Protein AF-A0A956EGK0-F1 (afdb_monomer)

Foldseek 3Di:
DDDDDDDDDDDDDDDDDDDDDDDDDDDDDDDDDDDDFDQDPVRATDDPQWDQDPQRWTAHNVGATQRQPPVRWGAHPQRWTWRPDQFIKTQHPQRWIWTQHNLRKIWTAHPQGKIWIQDNQRWIWTAHNLGWIWIAGPLGWIWTADSQRWIWIADSLRKIWIDRPPWIWIAGSQRWIDTPNWIDDPQWTQDPPPGIDHNPDPPPPDDDQQPPDDDEDEDEDEAQQASHEAEYAEEEYEYEHNNEQYEHEYHQYAYEHEHANELYEAAYQYQHYEAEYANENYEHHYDHHHYHYYYNHYNYHD

Sequence (302 aa):
MKLWITQIVGVALALGLIACDSGNEAAQGQPAANGNVAVNADGTVQAPGVQVGPDGVAVDANGNKINVGADGVAVDANGNKVNVGAGGVVAQADGNAAQVGADGSVTARSADGNAAHVGADGTVTARTADGETAKVEHHGGSVKVGSGGSKVETHADGSTSVKNGDDAVEVGGDGSVKVGGITVDGGNVNIPGMGSVTGGGSASGGGSAKTGGGSAGGTSKKCPTGNCNQVCTSGKCEFTCAGGSCNQTCTNAECDISCSGGGCQQASTASTATLTCSGGGCRQACTGGSCKKTCSGGGCTG

Secondary structure (DSSP, 8-state):
-----------------------------PPPSSS--EEPTTS-EE-TT-EEPTTSEEE-TT--EEEE-TTS-EE-TTS-EE--STT-EEE-TTS-EEEE-TTS-EEEE-TTS-EEEE-TTS-EEEE-TTS-EEEE-TTS-EEEE-TTS-EEEE-TTS-EEEEETTEEEEE-TTS-EEETTEEEETTEEEETTTEEEES-S----S----------S---EEETTS--EEEE-SSEEEEEESSS--EEEE-SSEEEEEESSS--EEEE-SSEEEEEESSS--EEEE-SSEEEEEE-STT-B-

Radius of gyration: 49.64 Å; Cα contacts (8 Å, |Δi|>4): 644; chains: 1; bounding box: 116×51×140 Å

Solvent-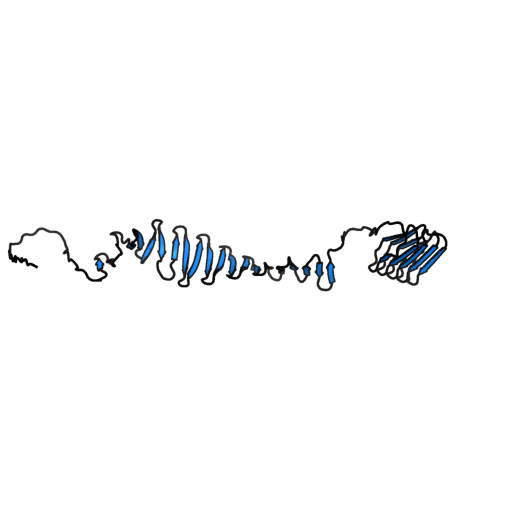accessible surface area (backbone atoms only — not comparable to full-atom values): 16829 Å² total; per-residue (Å²): 132,81,90,84,92,84,88,86,88,81,91,79,91,79,91,79,83,91,80,92,82,90,82,89,82,82,83,90,78,82,82,76,96,70,99,63,72,43,68,45,100,87,68,49,75,41,45,98,73,42,56,62,46,103,83,53,33,31,29,49,90,87,69,49,72,38,31,43,42,102,86,72,38,26,31,48,98,82,62,25,38,37,37,92,52,91,44,27,37,41,38,41,77,81,52,31,33,38,31,36,41,78,76,66,20,38,38,40,36,43,61,80,53,30,34,38,35,36,43,67,79,54,32,36,39,37,33,44,59,80,57,30,35,39,37,37,44,66,77,58,30,34,41,35,35,41,66,87,64,31,34,41,38,36,41,66,74,61,24,36,36,41,35,50,86,94,48,50,41,38,34,43,56,87,70,30,39,34,46,90,76,30,36,37,47,98,61,25,41,32,37,80,98,75,48,72,49,64,74,82,65,92,76,72,84,65,96,64,82,48,78,54,61,94,57,80,58,45,56,74,47,82,30,69,78,26,57,40,38,44,60,38,59,28,51,55,32,37,39,40,24,50,44,10,50,25,40,38,39,35,33,68,22,39,36,44,38,40,27,54,42,12,49,24,40,36,38,33,53,12,58,34,35,39,42,39,27,54,41,11,44,24,38,47,45,74,76,36,63,55,68,48,80,45,72,77,24,66,73,56,45,110

Structure (mmCIF, N/CA/C/O backbone):
data_AF-A0A956EGK0-F1
#
_entry.id   AF-A0A956EGK0-F1
#
loop_
_atom_site.group_PDB
_atom_site.id
_atom_site.type_symbol
_atom_site.label_atom_id
_atom_site.label_alt_id
_atom_site.label_comp_id
_atom_site.label_asym_id
_atom_site.label_entity_id
_atom_site.label_seq_id
_atom_site.pdbx_PDB_ins_code
_atom_site.Cartn_x
_atom_site.Cartn_y
_atom_site.Cartn_z
_atom_site.occupancy
_atom_site.B_iso_or_equiv
_atom_site.auth_seq_id
_atom_site.auth_comp_id
_atom_site.auth_asym_id
_atom_site.auth_atom_id
_atom_site.pdbx_PDB_model_num
ATOM 1 N N . MET A 1 1 ? -71.196 -33.420 47.053 1.00 35.38 1 MET A N 1
ATOM 2 C CA . MET A 1 1 ? -71.188 -34.371 48.186 1.00 35.38 1 MET A CA 1
ATOM 3 C C . MET A 1 1 ? -70.491 -33.701 49.364 1.00 35.38 1 MET A C 1
ATOM 5 O O . MET A 1 1 ? -69.367 -33.285 49.159 1.00 35.38 1 MET A O 1
ATOM 9 N N . LYS A 1 2 ? -71.196 -33.597 50.510 1.00 34.22 2 LYS A N 1
ATOM 10 C CA . LYS A 1 2 ? -70.738 -33.435 51.921 1.00 34.22 2 LYS A CA 1
ATOM 11 C C . LYS A 1 2 ? -69.709 -32.313 52.224 1.00 34.22 2 LYS A C 1
ATOM 13 O O . LYS A 1 2 ? -68.601 -32.362 51.720 1.00 34.22 2 LYS A O 1
ATOM 18 N N . LEU A 1 3 ? -70.074 -31.221 52.927 1.00 29.62 3 LEU A N 1
ATOM 19 C CA . LEU A 1 3 ? -70.078 -31.035 54.412 1.00 29.62 3 LEU A CA 1
ATOM 20 C C . LEU A 1 3 ? -68.750 -31.515 55.060 1.00 29.62 3 LEU A C 1
ATOM 22 O O . LEU A 1 3 ? -68.329 -32.622 54.748 1.00 29.62 3 LEU A O 1
ATOM 26 N N . TRP A 1 4 ? -68.006 -30.738 55.867 1.00 29.56 4 TRP A N 1
ATOM 27 C CA . TRP A 1 4 ? -68.162 -30.414 57.313 1.00 29.56 4 TRP A CA 1
ATOM 28 C C . TRP A 1 4 ? -67.165 -29.259 57.676 1.00 29.56 4 TRP A C 1
ATOM 30 O O . TRP A 1 4 ? -66.056 -29.272 57.154 1.00 29.56 4 TRP A O 1
ATOM 40 N N . ILE A 1 5 ? -67.539 -28.143 58.338 1.00 35.62 5 ILE A N 1
ATOM 41 C CA . ILE A 1 5 ? -67.597 -27.868 59.811 1.00 35.62 5 ILE A CA 1
ATOM 42 C C . ILE A 1 5 ? -66.188 -27.960 60.464 1.00 35.62 5 ILE A C 1
ATOM 44 O O . ILE A 1 5 ? -65.558 -29.003 60.385 1.00 35.62 5 ILE A O 1
ATOM 48 N N . THR A 1 6 ? -65.585 -26.922 61.077 1.00 37.38 6 THR A N 1
ATOM 49 C CA . THR A 1 6 ? -65.925 -26.357 62.408 1.00 37.38 6 THR A CA 1
ATOM 50 C C . THR A 1 6 ? -65.152 -25.044 62.677 1.00 37.38 6 THR A C 1
ATOM 52 O O . THR A 1 6 ? -63.954 -24.970 62.417 1.00 37.38 6 THR A O 1
ATOM 55 N N . GLN A 1 7 ? -65.826 -24.036 63.242 1.00 36.19 7 GLN A N 1
ATOM 56 C CA . GLN A 1 7 ? -65.223 -22.897 63.958 1.00 36.19 7 GLN A CA 1
ATOM 57 C C . GLN A 1 7 ? -64.757 -23.305 65.367 1.00 36.19 7 GLN A C 1
ATOM 59 O O . GLN A 1 7 ? -65.266 -24.292 65.874 1.00 36.19 7 GLN A O 1
ATOM 64 N N . ILE A 1 8 ? -63.923 -22.504 66.049 1.00 31.52 8 ILE A N 1
ATOM 65 C CA . ILE A 1 8 ? -64.107 -22.188 67.481 1.00 31.52 8 ILE A CA 1
ATOM 66 C C . ILE A 1 8 ? -63.362 -20.894 67.851 1.00 31.52 8 ILE A C 1
ATOM 68 O O . ILE A 1 8 ? -62.205 -20.670 67.509 1.00 31.52 8 ILE A O 1
ATOM 72 N N . VAL A 1 9 ? -64.126 -20.059 68.548 1.00 28.28 9 VAL A N 1
ATOM 73 C CA . VAL A 1 9 ? -63.833 -18.786 69.203 1.00 28.28 9 VAL A CA 1
ATOM 74 C C . VAL A 1 9 ? -62.976 -19.009 70.453 1.00 28.28 9 VAL A C 1
ATOM 76 O O . VAL A 1 9 ? -63.215 -19.953 71.198 1.00 28.28 9 VAL A O 1
ATOM 79 N N . GLY A 1 10 ? -62.042 -18.099 70.735 1.00 28.48 10 GLY A N 1
ATOM 80 C CA . GLY A 1 10 ? -61.270 -18.088 71.979 1.00 28.48 10 GLY A CA 1
ATOM 81 C C . GLY A 1 10 ? -60.853 -16.676 72.377 1.00 28.48 10 GLY A C 1
ATOM 82 O O . GLY A 1 10 ? -59.704 -16.293 72.199 1.00 28.48 10 GLY A O 1
ATOM 83 N N . VAL A 1 11 ? -61.806 -15.902 72.900 1.00 28.27 11 VAL A N 1
ATOM 84 C CA . VAL A 1 11 ? -61.549 -14.676 73.667 1.00 28.27 11 VAL A CA 1
ATOM 85 C C . VAL A 1 11 ? -61.028 -15.087 75.044 1.00 28.27 11 VAL A C 1
ATOM 87 O O . VAL A 1 11 ? -61.731 -15.780 75.774 1.00 28.27 11 VAL A O 1
ATOM 90 N N . ALA A 1 12 ? -59.832 -14.636 75.420 1.00 28.50 12 ALA A N 1
ATOM 91 C CA . ALA A 1 12 ? -59.370 -14.648 76.804 1.00 28.50 12 ALA A CA 1
ATOM 92 C C . ALA A 1 12 ? -58.661 -13.324 77.111 1.00 28.50 12 ALA A C 1
ATOM 94 O O . ALA A 1 12 ? -57.522 -13.078 76.722 1.00 28.50 12 ALA A O 1
ATOM 95 N N . LEU A 1 13 ? -59.415 -12.465 77.791 1.00 27.00 13 LEU A N 1
ATOM 96 C CA . LEU A 1 13 ? -58.979 -11.254 78.464 1.00 27.00 13 LEU A CA 1
ATOM 97 C C . LEU A 1 13 ? -58.307 -11.678 79.783 1.00 27.00 13 LEU A C 1
ATOM 99 O O . LEU A 1 13 ? -58.957 -12.320 80.606 1.00 27.00 13 LEU A O 1
ATOM 103 N N . ALA A 1 14 ? -57.045 -11.318 80.007 1.00 30.06 14 ALA A N 1
ATOM 104 C CA . ALA A 1 14 ? -56.419 -11.405 81.325 1.00 30.06 14 ALA A CA 1
ATOM 105 C C . ALA A 1 14 ? -55.475 -10.213 81.538 1.00 30.06 14 ALA A C 1
ATOM 107 O O . ALA A 1 14 ? -54.410 -10.116 80.937 1.00 30.06 14 ALA A O 1
ATOM 108 N N . LEU A 1 15 ? -55.921 -9.293 82.395 1.00 29.59 15 LEU A N 1
ATOM 109 C CA . LEU A 1 15 ? -55.125 -8.246 83.031 1.00 29.59 15 LEU A CA 1
ATOM 110 C C . LEU A 1 15 ? -54.320 -8.865 84.184 1.00 29.59 15 LEU A C 1
ATOM 112 O O . LEU A 1 15 ? -54.896 -9.557 85.022 1.00 29.59 15 LEU A O 1
ATOM 116 N N . GLY A 1 16 ? -53.019 -8.574 84.254 1.00 30.70 16 GLY A N 1
ATOM 117 C CA . GLY A 1 16 ? -52.130 -9.030 85.326 1.00 30.70 16 GLY A CA 1
ATOM 118 C C . GLY A 1 16 ? -50.806 -8.258 85.379 1.00 30.70 16 GLY A C 1
ATOM 119 O O . GLY A 1 16 ? -49.848 -8.640 84.728 1.00 30.70 16 GLY A O 1
ATOM 120 N N . LEU A 1 17 ? -50.833 -7.158 86.138 1.00 29.03 17 LEU A N 1
ATOM 121 C CA . LEU A 1 17 ? -49.793 -6.476 86.934 1.00 29.03 17 LEU A CA 1
ATOM 122 C C . LEU A 1 17 ? -48.282 -6.517 86.571 1.00 29.03 17 LEU A C 1
ATOM 124 O O . LEU A 1 17 ? -47.618 -7.543 86.535 1.00 29.03 17 LEU A O 1
ATOM 128 N N . ILE A 1 18 ? -47.781 -5.279 86.499 1.00 32.34 18 ILE A N 1
ATOM 129 C CA . ILE A 1 18 ? -46.437 -4.682 86.611 1.00 32.34 18 ILE A CA 1
ATOM 130 C C . ILE A 1 18 ? -45.427 -5.397 87.537 1.00 32.34 18 ILE A C 1
ATOM 132 O O . ILE A 1 18 ? -45.684 -5.536 88.732 1.00 32.34 18 ILE A O 1
ATOM 136 N N . ALA A 1 19 ? -44.215 -5.640 87.013 1.00 26.66 19 ALA A N 1
ATOM 137 C CA . ALA A 1 19 ? -42.930 -5.273 87.636 1.00 26.66 19 ALA A CA 1
ATOM 138 C C . ALA A 1 19 ? -41.792 -5.238 86.585 1.00 26.66 19 ALA A C 1
ATOM 140 O O . ALA A 1 19 ? -41.661 -6.155 85.779 1.00 26.66 19 ALA A O 1
ATOM 141 N N . CYS A 1 20 ? -41.002 -4.157 86.606 1.00 26.39 20 CYS A N 1
ATOM 142 C CA . CYS A 1 20 ? -39.771 -3.920 85.838 1.00 26.39 20 CYS A CA 1
ATOM 143 C C . CYS A 1 20 ? -38.740 -5.055 85.957 1.00 26.39 20 CYS A C 1
ATOM 145 O O . CYS A 1 20 ? -38.408 -5.428 87.076 1.00 26.39 20 CYS A O 1
ATOM 147 N N . ASP A 1 21 ? -38.105 -5.450 84.848 1.00 26.77 21 ASP A N 1
ATOM 148 C CA . ASP A 1 21 ? -36.701 -5.084 84.608 1.00 26.77 21 ASP A CA 1
ATOM 149 C C . ASP A 1 21 ? -36.371 -5.111 83.098 1.00 26.77 21 ASP A C 1
ATOM 151 O O . ASP A 1 21 ? -37.045 -5.731 82.282 1.00 26.77 21 ASP A O 1
ATOM 155 N N . SER A 1 22 ? -35.379 -4.308 82.772 1.00 35.56 22 SER A N 1
ATOM 156 C CA . SER A 1 22 ? -34.964 -3.634 81.546 1.00 35.56 22 SER A CA 1
ATOM 157 C C . SER A 1 22 ? -34.498 -4.472 80.335 1.00 35.56 22 SER A C 1
ATOM 159 O O . SER A 1 22 ? -33.745 -5.430 80.471 1.00 35.56 22 SER A O 1
ATOM 161 N N . GLY A 1 23 ? -34.839 -3.993 79.122 1.00 30.70 23 GLY A N 1
ATOM 162 C CA . GLY A 1 23 ? -34.035 -4.206 77.902 1.00 30.70 23 GLY A CA 1
ATOM 163 C C . GLY A 1 23 ? -34.791 -4.465 76.585 1.00 30.70 23 GLY A C 1
ATOM 164 O O . GLY A 1 23 ? -35.037 -5.618 76.268 1.00 30.70 23 GLY A O 1
ATOM 165 N N . ASN A 1 24 ? -35.106 -3.387 75.839 1.00 33.88 24 ASN A N 1
ATOM 166 C CA . ASN A 1 24 ? -34.992 -3.196 74.368 1.00 33.88 24 ASN A CA 1
ATOM 167 C C . ASN A 1 24 ? -35.293 -4.382 73.406 1.00 33.88 24 ASN A C 1
ATOM 169 O O . ASN A 1 24 ? -34.670 -5.425 73.509 1.00 33.88 24 ASN A O 1
ATOM 173 N N . GLU A 1 25 ? -36.055 -4.319 72.311 1.00 34.78 25 GLU A N 1
ATOM 174 C CA . GLU A 1 25 ? -36.895 -3.339 71.617 1.00 34.78 25 GLU A CA 1
ATOM 175 C C . GLU A 1 25 ? -37.558 -4.087 70.426 1.00 34.78 25 GLU A C 1
ATOM 177 O O . GLU A 1 25 ? -37.034 -5.092 69.951 1.00 34.78 25 GLU A O 1
ATOM 182 N N . ALA A 1 26 ? -38.667 -3.541 69.917 1.00 31.19 26 ALA A N 1
ATOM 183 C CA . ALA A 1 26 ? -39.186 -3.679 68.544 1.00 31.19 26 ALA A CA 1
ATOM 184 C C . ALA A 1 26 ? -39.726 -5.043 68.028 1.00 31.19 26 ALA A C 1
ATOM 186 O O . ALA A 1 26 ? -39.079 -5.810 67.323 1.00 31.19 26 ALA A O 1
ATOM 187 N N . ALA A 1 27 ? -41.019 -5.244 68.301 1.00 32.38 27 ALA A N 1
ATOM 188 C CA . ALA A 1 27 ? -42.094 -5.566 67.349 1.00 32.38 27 ALA A CA 1
ATOM 189 C C . ALA A 1 27 ? -41.759 -6.333 66.045 1.00 32.38 27 ALA A C 1
ATOM 191 O O . ALA A 1 27 ? -41.325 -5.758 65.048 1.00 32.38 27 ALA A O 1
ATOM 192 N N . GLN A 1 28 ? -42.172 -7.603 65.988 1.00 32.34 28 GLN A N 1
ATOM 193 C CA . GLN A 1 28 ? -42.375 -8.328 64.732 1.00 32.34 28 GLN A CA 1
ATOM 194 C C . GLN A 1 28 ? -43.710 -7.907 64.098 1.00 32.34 28 GLN A C 1
ATOM 196 O O . GLN A 1 28 ? -44.770 -8.455 64.397 1.00 32.34 28 GLN A O 1
ATOM 201 N N . GLY A 1 29 ? -43.655 -6.896 63.230 1.00 31.78 29 GLY A N 1
ATOM 202 C CA . GLY A 1 29 ? -44.700 -6.617 62.252 1.00 31.78 29 GLY A CA 1
ATOM 203 C C . GLY A 1 29 ? -44.572 -7.591 61.084 1.00 31.78 29 GLY A C 1
ATOM 204 O O . GLY A 1 29 ? -43.604 -7.545 60.335 1.00 31.78 29 GLY A O 1
ATOM 205 N N . GLN A 1 30 ? -45.543 -8.482 60.938 1.00 44.56 30 GLN A N 1
ATOM 206 C CA . GLN A 1 30 ? -45.664 -9.393 59.804 1.00 44.56 30 GLN A CA 1
ATOM 207 C C . GLN A 1 30 ? -46.277 -8.641 58.606 1.00 44.56 30 GLN A C 1
ATOM 209 O O . GLN A 1 30 ? -47.418 -8.189 58.737 1.00 44.56 30 GLN A O 1
ATOM 214 N N . PRO A 1 31 ? -45.619 -8.509 57.434 1.00 37.28 31 PRO A N 1
ATOM 215 C CA . PRO A 1 31 ? -46.289 -8.013 56.241 1.00 37.28 31 PRO A CA 1
ATOM 216 C C . PRO A 1 31 ? -46.855 -9.179 55.428 1.00 37.28 31 PRO A C 1
ATOM 218 O O . PRO A 1 31 ? -46.167 -10.139 55.080 1.00 37.28 31 PRO A O 1
ATOM 221 N N . ALA A 1 32 ? -48.145 -9.065 55.134 1.00 32.31 32 ALA A N 1
ATOM 222 C CA . ALA A 1 32 ? -48.879 -9.909 54.210 1.00 32.31 32 ALA A CA 1
ATOM 223 C C . ALA A 1 32 ? -48.428 -9.698 52.751 1.00 32.31 32 ALA A C 1
ATOM 225 O O . ALA A 1 32 ? -47.915 -8.645 52.376 1.00 32.31 32 ALA A O 1
ATOM 226 N N . ALA A 1 33 ? -48.681 -10.716 51.928 1.00 41.00 33 ALA A N 1
ATOM 227 C CA . ALA A 1 33 ? -48.461 -10.729 50.489 1.00 41.00 33 ALA A CA 1
ATOM 228 C C . ALA A 1 33 ? -49.154 -9.556 49.771 1.00 41.00 33 ALA A C 1
ATOM 230 O O . ALA A 1 33 ? -50.377 -9.455 49.813 1.00 41.00 33 ALA A O 1
ATOM 231 N N . ASN A 1 34 ? -48.364 -8.700 49.109 1.00 32.53 34 ASN A N 1
ATOM 232 C CA . ASN A 1 34 ? -48.679 -7.978 47.867 1.00 32.53 34 ASN A CA 1
ATOM 233 C C . ASN A 1 34 ? -47.510 -7.045 47.503 1.00 32.53 34 ASN A C 1
ATOM 235 O O . ASN A 1 34 ? -47.315 -6.036 48.168 1.00 32.53 34 ASN A O 1
ATOM 239 N N . GLY A 1 35 ? -46.755 -7.388 46.452 1.00 42.56 35 GLY A N 1
ATOM 240 C CA . GLY A 1 35 ? -46.105 -6.467 45.497 1.00 42.56 35 GLY A CA 1
ATOM 241 C C . GLY A 1 35 ? -45.226 -5.292 45.957 1.00 42.56 35 GLY A C 1
ATOM 242 O O . GLY A 1 35 ? -44.790 -4.540 45.091 1.00 42.56 35 GLY A O 1
ATOM 243 N N . ASN A 1 36 ? -44.943 -5.103 47.243 1.00 36.47 36 ASN A N 1
ATOM 244 C CA . ASN A 1 36 ? -44.219 -3.932 47.723 1.00 36.47 36 ASN A CA 1
ATOM 245 C C . ASN A 1 36 ? -42.745 -4.254 47.950 1.00 36.47 36 ASN A C 1
ATOM 247 O O . ASN A 1 36 ? -42.397 -5.136 48.732 1.00 36.47 36 ASN A O 1
ATOM 251 N N . VAL A 1 37 ? -41.893 -3.492 47.269 1.00 45.88 37 VAL A N 1
ATOM 252 C CA . VAL A 1 37 ? -40.472 -3.369 47.580 1.00 45.88 37 VAL A CA 1
ATOM 253 C C . VAL A 1 37 ? -40.351 -2.938 49.045 1.00 45.88 37 VAL A C 1
ATOM 255 O O . VAL A 1 37 ? -40.772 -1.836 49.400 1.00 45.88 37 VAL A O 1
ATOM 258 N N . ALA A 1 38 ? -39.847 -3.821 49.906 1.00 45.19 38 ALA A N 1
ATOM 259 C CA . ALA A 1 38 ? -39.674 -3.527 51.324 1.00 45.19 38 ALA A CA 1
ATOM 260 C C . ALA A 1 38 ? -38.300 -2.890 51.535 1.00 45.19 38 ALA A C 1
ATOM 262 O O . ALA A 1 38 ? -37.294 -3.452 51.110 1.00 45.19 38 ALA A O 1
ATOM 263 N N . VAL A 1 39 ? -38.257 -1.718 52.168 1.00 44.94 39 VAL A N 1
ATOM 264 C CA . VAL A 1 39 ? -37.001 -1.126 52.640 1.00 44.94 39 VAL A CA 1
ATOM 265 C C . VAL A 1 39 ? -36.845 -1.515 54.104 1.00 44.94 39 VAL A C 1
ATOM 267 O O . VAL A 1 39 ? -37.694 -1.178 54.930 1.00 44.94 39 VAL A O 1
ATOM 270 N N . ASN A 1 40 ? -35.800 -2.273 54.407 1.00 52.44 40 ASN A N 1
ATOM 271 C CA . ASN A 1 40 ? -35.481 -2.722 55.752 1.00 52.44 40 ASN A CA 1
ATOM 272 C C . ASN A 1 40 ? -34.982 -1.549 56.608 1.00 52.44 40 ASN A C 1
ATOM 274 O O . ASN A 1 40 ? -34.582 -0.501 56.101 1.00 52.44 40 ASN A O 1
ATOM 278 N N . ALA A 1 41 ? -34.989 -1.727 57.930 1.00 37.88 41 ALA A N 1
ATOM 279 C CA . ALA 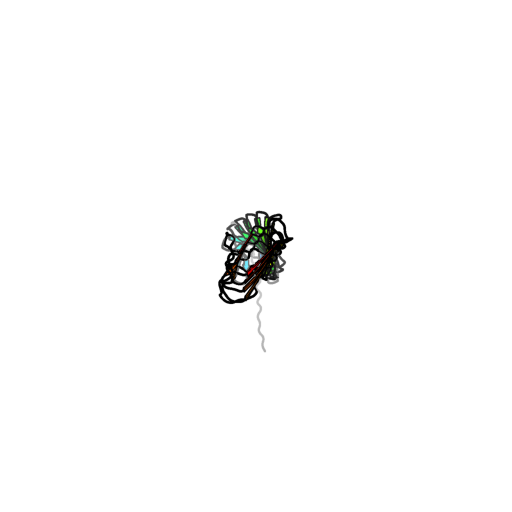A 1 41 ? -34.556 -0.701 58.884 1.00 37.88 41 ALA A CA 1
ATOM 280 C C . ALA A 1 41 ? -33.065 -0.316 58.750 1.00 37.88 41 ALA A C 1
ATOM 282 O O . ALA A 1 41 ? -32.658 0.734 59.240 1.00 37.88 41 ALA A O 1
ATOM 283 N N . ASP A 1 42 ? -32.271 -1.140 58.065 1.00 41.88 42 ASP A N 1
ATOM 284 C CA . ASP A 1 42 ? -30.873 -0.884 57.699 1.00 41.88 42 ASP A CA 1
ATOM 285 C C . ASP A 1 42 ? -30.712 -0.173 56.337 1.00 41.88 42 ASP A C 1
ATOM 287 O O . ASP A 1 42 ? -29.593 0.087 55.901 1.00 41.88 42 ASP A O 1
ATOM 291 N N . GLY A 1 43 ? -31.821 0.155 55.663 1.00 37.84 43 GLY A N 1
ATOM 292 C CA . GLY A 1 43 ? -31.845 0.809 54.356 1.00 37.84 43 GLY A CA 1
ATOM 293 C C . GLY A 1 43 ? -31.756 -0.137 53.154 1.00 37.84 43 GLY A C 1
ATOM 294 O O . GLY A 1 43 ? -31.790 0.341 52.019 1.00 37.84 43 GLY A O 1
ATOM 295 N N . THR A 1 44 ? -31.670 -1.457 53.352 1.00 42.34 44 THR A N 1
ATOM 296 C CA . THR A 1 44 ? -31.629 -2.425 52.243 1.00 42.34 44 THR A CA 1
ATOM 297 C C . THR A 1 44 ? -32.998 -2.596 51.585 1.00 42.34 44 THR A C 1
ATOM 299 O O . THR A 1 44 ? -34.037 -2.534 52.237 1.00 42.34 44 THR A O 1
ATOM 302 N N . VAL A 1 45 ? -33.009 -2.791 50.265 1.00 47.09 45 VAL A N 1
ATOM 303 C CA . VAL A 1 45 ? -34.227 -2.830 49.445 1.00 47.09 45 VAL A CA 1
ATOM 304 C C . VAL A 1 45 ? -34.493 -4.263 48.986 1.00 47.09 45 VAL A C 1
ATOM 306 O O . VAL A 1 45 ? -33.759 -4.810 48.167 1.00 47.09 45 VAL A O 1
ATOM 309 N N . GLN A 1 46 ? -35.563 -4.876 49.485 1.00 50.62 46 GLN A N 1
ATOM 310 C CA . GLN A 1 46 ? -35.994 -6.217 49.109 1.00 50.62 46 GLN A CA 1
ATOM 311 C C . GLN A 1 46 ? -37.006 -6.138 47.958 1.00 50.62 46 GLN A C 1
ATOM 313 O O . GLN A 1 46 ? -38.198 -5.890 48.156 1.00 50.62 46 GLN A O 1
ATOM 318 N N . ALA A 1 47 ? -36.515 -6.347 46.736 1.00 48.44 47 ALA A N 1
ATOM 319 C CA . ALA A 1 47 ? -37.344 -6.584 45.557 1.00 48.44 47 ALA A CA 1
ATOM 320 C C . ALA A 1 47 ? -37.687 -8.087 45.431 1.00 48.44 47 ALA A C 1
ATOM 322 O O . ALA A 1 47 ? -36.909 -8.935 45.881 1.00 48.44 47 ALA A O 1
ATOM 323 N N . PRO A 1 48 ? -38.819 -8.463 44.804 1.00 43.06 48 PRO A N 1
ATOM 324 C CA . PRO A 1 48 ? -39.135 -9.869 44.574 1.00 43.06 48 PRO A CA 1
ATOM 325 C C . PRO A 1 48 ? -38.056 -10.519 43.691 1.00 43.06 48 PRO A C 1
ATOM 327 O O . PRO A 1 48 ? -37.890 -10.135 42.536 1.00 43.06 48 PRO A O 1
ATOM 330 N N . GLY A 1 49 ? -37.326 -11.498 44.237 1.00 50.50 49 GLY A N 1
ATOM 331 C CA . GLY A 1 49 ? -36.298 -12.267 43.520 1.00 50.50 49 GLY A CA 1
ATOM 332 C C . GLY A 1 49 ? -34.840 -11.870 43.788 1.00 50.50 49 GLY A C 1
ATOM 333 O O . GLY A 1 49 ? -33.954 -12.550 43.283 1.00 50.50 49 GLY A O 1
ATOM 334 N N . VAL A 1 50 ? -34.575 -10.837 44.597 1.00 47.03 50 VAL A N 1
ATOM 335 C CA . VAL A 1 50 ? -33.214 -10.454 45.014 1.00 47.03 50 VAL A CA 1
ATOM 336 C C . VAL A 1 50 ? -33.092 -10.637 46.526 1.00 47.03 50 VAL A C 1
ATOM 338 O O . VAL A 1 50 ? -33.807 -10.000 47.299 1.00 47.03 50 VAL A O 1
ATOM 341 N N . GLN A 1 51 ? -32.218 -11.544 46.961 1.00 44.59 51 GLN A N 1
ATOM 342 C CA . GLN A 1 51 ? -31.840 -11.678 48.370 1.00 44.59 51 GLN A CA 1
ATOM 343 C C . GLN A 1 51 ? -30.645 -10.753 48.613 1.00 44.59 51 GLN A C 1
ATOM 345 O O . GLN A 1 51 ? -29.632 -10.889 47.932 1.00 44.59 51 GLN A O 1
ATOM 350 N N . VAL A 1 52 ? -30.779 -9.802 49.538 1.00 48.34 52 VAL A N 1
ATOM 351 C CA . VAL A 1 52 ? -29.672 -8.952 49.994 1.00 48.34 52 VAL A CA 1
ATOM 352 C C . VAL A 1 52 ? -29.184 -9.528 51.321 1.00 48.34 52 VAL A C 1
ATOM 354 O O . VAL A 1 52 ? -29.975 -9.673 52.253 1.00 48.34 52 VAL A O 1
ATOM 357 N N . GLY A 1 53 ? -27.919 -9.941 51.380 1.00 46.78 53 GLY A N 1
ATOM 358 C CA . GLY A 1 53 ? -27.307 -10.465 52.600 1.00 46.78 53 GLY A CA 1
ATOM 359 C C . GLY A 1 53 ? -27.121 -9.385 53.681 1.00 46.78 53 GLY A C 1
ATOM 360 O O . GLY A 1 53 ? -27.187 -8.195 53.370 1.00 46.78 53 GLY A O 1
ATOM 361 N N . PRO A 1 54 ? -26.847 -9.767 54.947 1.00 40.09 54 PRO A N 1
ATOM 362 C CA . PRO A 1 54 ? -26.564 -8.837 56.056 1.00 40.09 54 PRO A CA 1
ATOM 363 C C . PRO A 1 54 ? -25.356 -7.907 55.817 1.00 40.09 54 PRO A C 1
ATOM 365 O O . PRO A 1 54 ? -25.127 -6.962 56.563 1.00 40.09 54 PRO A O 1
ATOM 368 N N . ASP A 1 55 ? -24.565 -8.213 54.793 1.00 44.69 55 ASP A N 1
ATOM 369 C CA . ASP A 1 55 ? -23.398 -7.510 54.272 1.00 44.69 55 ASP A CA 1
ATOM 370 C C . ASP A 1 55 ? -23.716 -6.595 53.067 1.00 44.69 55 ASP A C 1
ATOM 372 O O . ASP A 1 55 ? -22.806 -5.997 52.497 1.00 44.69 55 ASP A O 1
ATOM 376 N N . GLY A 1 56 ? -24.989 -6.464 52.670 1.00 49.84 56 GLY A N 1
ATOM 377 C CA . GLY A 1 56 ? -25.424 -5.626 51.543 1.00 49.84 56 GLY A CA 1
ATOM 378 C C . GLY A 1 56 ? -25.231 -6.267 50.163 1.00 49.84 56 GLY A C 1
ATOM 379 O O . GLY A 1 56 ? -25.442 -5.618 49.139 1.00 49.84 56 GLY A O 1
ATOM 380 N N . VAL A 1 57 ? -24.846 -7.544 50.109 1.00 49.44 57 VAL A N 1
ATOM 381 C CA . VAL A 1 57 ? -24.598 -8.268 48.858 1.00 49.44 57 VAL A CA 1
ATOM 382 C C . VAL A 1 57 ? -25.917 -8.762 48.271 1.00 49.44 57 VAL A C 1
ATOM 384 O O . VAL A 1 57 ? -26.557 -9.649 48.834 1.00 49.44 57 VAL A O 1
ATOM 387 N N . ALA A 1 58 ? -26.322 -8.205 47.130 1.00 55.25 58 ALA A N 1
ATOM 388 C CA . ALA A 1 58 ? -27.444 -8.712 46.347 1.00 55.25 58 ALA A CA 1
ATOM 389 C C . ALA A 1 58 ? -27.020 -9.993 45.613 1.00 55.25 58 ALA A C 1
ATOM 391 O O . ALA A 1 58 ? -25.876 -10.116 45.195 1.00 55.25 58 ALA A O 1
ATOM 392 N N . VAL A 1 59 ? -27.915 -10.960 45.436 1.00 52.53 59 VAL A N 1
ATOM 393 C CA . VAL A 1 59 ? -27.634 -12.192 44.675 1.00 52.53 59 VAL A CA 1
ATOM 394 C C . VAL A 1 59 ? -28.674 -12.343 43.565 1.00 52.53 59 VAL A C 1
ATOM 396 O O . VAL A 1 59 ? -29.857 -12.091 43.809 1.00 52.53 59 VAL A O 1
ATOM 399 N N . ASP A 1 60 ? -28.254 -12.715 42.351 1.00 52.34 60 ASP A N 1
ATOM 400 C CA . ASP A 1 60 ? -29.183 -12.981 41.243 1.00 52.34 60 ASP A CA 1
ATOM 401 C C . ASP A 1 60 ? -29.910 -14.336 41.392 1.00 52.34 60 ASP A C 1
ATOM 403 O O . ASP A 1 60 ? -29.594 -15.153 42.260 1.00 52.34 60 ASP A O 1
ATOM 407 N N . ALA A 1 61 ? -30.886 -14.600 40.514 1.00 46.06 61 ALA A N 1
ATOM 408 C CA . ALA A 1 61 ? -31.667 -15.843 40.506 1.00 46.06 61 ALA A CA 1
ATOM 409 C C . ALA A 1 61 ? -30.838 -17.115 40.214 1.00 46.06 61 ALA A C 1
ATOM 411 O O . ALA A 1 61 ? -31.331 -18.224 40.421 1.00 46.06 61 ALA A O 1
ATOM 412 N N . ASN A 1 62 ? -29.593 -16.966 39.750 1.00 49.59 62 ASN A N 1
ATOM 413 C CA . ASN A 1 62 ? -28.652 -18.055 39.494 1.00 49.59 62 ASN A CA 1
ATOM 414 C C . ASN A 1 62 ? -27.657 -18.252 40.653 1.00 49.59 62 ASN A C 1
ATOM 416 O O . ASN A 1 62 ? -26.822 -19.153 40.591 1.00 49.59 62 ASN A O 1
ATOM 420 N N . GLY A 1 63 ? -27.737 -17.435 41.709 1.00 46.94 63 GLY A N 1
ATOM 421 C CA . GLY A 1 63 ? -26.841 -17.494 42.862 1.00 46.94 63 GLY A CA 1
ATOM 422 C C . GLY A 1 63 ? -25.537 -16.704 42.700 1.00 46.94 63 GLY A C 1
ATOM 423 O O . GLY A 1 63 ? -24.630 -16.877 43.517 1.00 46.94 63 GLY A O 1
ATOM 424 N N . ASN A 1 64 ? -25.416 -15.829 41.695 1.00 49.09 64 ASN A N 1
ATOM 425 C CA . ASN A 1 64 ? -24.236 -14.979 41.535 1.00 49.09 64 ASN A CA 1
ATOM 426 C C . ASN A 1 64 ? -24.291 -13.783 42.487 1.00 49.09 64 ASN A C 1
ATOM 428 O O . ASN A 1 64 ? -25.271 -13.036 42.502 1.00 49.09 64 ASN A O 1
ATOM 432 N N . LYS A 1 65 ? -23.212 -13.577 43.248 1.00 52.41 65 LYS A N 1
ATOM 433 C CA . LYS A 1 65 ? -23.054 -12.421 44.136 1.00 52.41 65 LYS A CA 1
ATOM 434 C C . LYS A 1 65 ? -22.875 -11.139 43.320 1.00 52.41 65 LYS A C 1
ATOM 436 O O . LYS A 1 65 ? -21.941 -11.019 42.534 1.00 52.41 65 LYS A O 1
ATOM 441 N N . ILE A 1 66 ? -23.750 -10.178 43.560 1.00 57.47 66 ILE A N 1
ATOM 442 C CA . ILE A 1 66 ? -23.705 -8.790 43.115 1.00 57.47 66 ILE A CA 1
ATOM 443 C C . ILE A 1 66 ? -23.372 -7.961 44.364 1.00 57.47 66 ILE A C 1
ATOM 445 O O . ILE A 1 66 ? -24.264 -7.514 45.087 1.00 57.47 66 ILE A O 1
ATOM 449 N N . ASN A 1 67 ? -22.086 -7.783 44.676 1.00 56.62 67 ASN A N 1
ATOM 450 C CA . ASN A 1 67 ? -21.709 -6.933 45.810 1.00 56.62 67 ASN A CA 1
ATOM 451 C C . ASN A 1 67 ? -21.919 -5.475 45.404 1.00 56.62 67 ASN A C 1
ATOM 453 O O . ASN A 1 67 ? -21.072 -4.920 44.722 1.00 56.62 67 ASN A O 1
ATOM 457 N N . VAL A 1 68 ? -23.020 -4.840 45.782 1.00 55.56 68 VAL A N 1
ATOM 458 C CA . VAL A 1 68 ? -23.221 -3.420 45.487 1.00 55.56 68 VAL A CA 1
ATOM 459 C C . VAL A 1 68 ? -22.479 -2.609 46.554 1.00 55.56 68 VAL A C 1
ATOM 461 O O . VAL A 1 68 ? -22.817 -2.678 47.731 1.00 55.56 68 VAL A O 1
ATOM 464 N N . GLY A 1 69 ? -21.426 -1.886 46.167 1.00 52.59 69 GLY A N 1
ATOM 465 C CA . GLY A 1 69 ? -20.710 -0.961 47.044 1.00 52.59 69 GLY A CA 1
ATOM 466 C C . GLY A 1 69 ? -21.632 0.135 47.591 1.00 52.59 69 GLY A C 1
ATOM 467 O O . GLY A 1 69 ? -22.732 0.347 47.085 1.00 52.59 69 GLY A O 1
ATOM 468 N N . ALA A 1 70 ? -21.183 0.874 48.612 1.00 49.16 70 ALA A N 1
ATOM 469 C CA . ALA A 1 70 ? -21.960 1.969 49.216 1.00 49.16 70 ALA A CA 1
ATOM 470 C C . ALA A 1 70 ? -22.347 3.088 48.217 1.00 49.16 70 ALA A C 1
ATOM 472 O O . ALA A 1 70 ? -23.226 3.900 48.492 1.00 49.16 70 ALA A O 1
ATOM 473 N N . ASP A 1 71 ? -21.685 3.121 47.060 1.00 54.06 71 ASP A N 1
ATOM 474 C CA . ASP A 1 71 ? -21.907 3.998 45.912 1.00 54.06 71 ASP A CA 1
ATOM 475 C C . ASP A 1 71 ? -22.847 3.407 44.839 1.00 54.06 71 ASP A C 1
ATOM 477 O O . ASP A 1 71 ? -23.106 4.065 43.832 1.00 54.06 71 ASP A O 1
ATOM 481 N N . GLY A 1 72 ? -23.378 2.193 45.025 1.00 54.34 72 GLY A N 1
ATOM 482 C CA . GLY A 1 72 ? -24.261 1.538 44.055 1.00 54.34 72 GLY A CA 1
ATOM 483 C C . GLY A 1 72 ? -23.540 0.715 42.978 1.00 54.34 72 GLY A C 1
ATOM 484 O O . GLY A 1 72 ? -24.191 0.229 42.052 1.00 54.34 72 GLY A O 1
ATOM 485 N N . VAL A 1 73 ? -22.216 0.547 43.068 1.00 60.94 73 VAL A N 1
ATOM 486 C CA . VAL A 1 73 ? -21.388 -0.127 42.050 1.00 60.94 73 VAL A CA 1
ATOM 487 C C . VAL A 1 73 ? -21.233 -1.610 42.384 1.00 60.94 73 VAL A C 1
ATOM 489 O O . VAL A 1 73 ? -20.777 -1.930 43.477 1.00 60.94 73 VAL A O 1
ATOM 492 N N . ALA A 1 74 ? -21.564 -2.529 41.469 1.00 64.12 74 ALA A N 1
ATOM 493 C CA . ALA A 1 74 ? -21.340 -3.953 41.721 1.00 64.12 74 ALA A CA 1
ATOM 494 C C . ALA A 1 74 ? -19.830 -4.258 41.771 1.00 64.12 74 ALA A C 1
ATOM 496 O O . ALA A 1 74 ? -19.057 -3.686 41.012 1.00 64.12 74 ALA A O 1
ATOM 497 N N . VAL A 1 75 ? -19.382 -5.147 42.650 1.00 65.62 75 VAL A N 1
ATOM 498 C CA . VAL A 1 75 ? -17.981 -5.547 42.811 1.00 65.62 75 VAL A CA 1
ATOM 499 C C . VAL A 1 75 ? -17.907 -7.069 42.758 1.00 65.62 75 VAL A C 1
ATOM 501 O O . VAL A 1 75 ? -18.682 -7.754 43.427 1.00 65.62 75 VAL A O 1
ATOM 504 N N . ASP A 1 76 ? -17.006 -7.618 41.948 1.00 64.75 76 ASP A N 1
ATOM 505 C CA . ASP A 1 76 ? -16.822 -9.067 41.861 1.00 64.75 76 ASP A CA 1
ATOM 506 C C . ASP A 1 76 ? -15.990 -9.629 43.035 1.00 64.75 76 ASP A C 1
ATOM 508 O O . ASP A 1 76 ? -15.501 -8.900 43.901 1.00 64.75 76 ASP A O 1
ATOM 512 N N . ALA A 1 77 ? -15.825 -10.956 43.080 1.00 64.06 77 ALA A N 1
ATOM 513 C CA . ALA A 1 77 ? -15.061 -11.637 44.132 1.00 64.06 77 ALA A CA 1
ATOM 514 C C . ALA A 1 77 ? -13.560 -11.278 44.154 1.00 64.06 77 ALA A C 1
ATOM 516 O O . ALA A 1 77 ? -12.897 -11.513 45.163 1.00 64.06 77 ALA A O 1
ATOM 517 N N . ASN A 1 78 ? -13.035 -10.709 43.066 1.00 66.88 78 ASN A N 1
ATOM 518 C CA . ASN A 1 78 ? -11.644 -10.283 42.933 1.00 66.88 78 ASN A CA 1
ATOM 519 C C . ASN A 1 78 ? -11.461 -8.788 43.255 1.00 66.88 78 ASN A C 1
ATOM 521 O O . ASN A 1 78 ? -10.344 -8.281 43.185 1.00 66.88 78 ASN A O 1
ATOM 525 N N . GLY A 1 79 ? -12.536 -8.076 43.614 1.00 65.94 79 GLY A N 1
ATOM 526 C CA . GLY A 1 79 ? -12.508 -6.642 43.898 1.00 65.94 79 GLY A CA 1
ATOM 527 C C . GLY A 1 79 ? -12.647 -5.752 42.659 1.00 65.94 79 GLY A C 1
ATOM 528 O O . GLY A 1 79 ? -12.479 -4.536 42.775 1.00 65.94 79 GLY A O 1
ATOM 529 N N . ASN A 1 80 ? -12.963 -6.310 41.486 1.00 67.00 80 ASN A N 1
ATOM 530 C CA . ASN A 1 80 ? -13.187 -5.518 40.279 1.00 67.00 80 ASN A CA 1
ATOM 531 C C . ASN A 1 80 ? -14.545 -4.826 40.354 1.00 67.00 80 ASN A C 1
ATOM 533 O O . ASN A 1 80 ? -15.555 -5.455 40.669 1.00 67.00 80 ASN A O 1
ATOM 537 N N . LYS A 1 81 ? -14.581 -3.537 40.019 1.00 68.56 81 LYS A N 1
ATOM 538 C CA . LYS A 1 81 ? -15.805 -2.736 39.998 1.00 68.56 81 LYS A CA 1
ATOM 539 C C . LYS A 1 81 ? -16.509 -2.899 38.653 1.00 68.56 81 LYS A C 1
ATOM 541 O O . LYS A 1 81 ? -15.944 -2.582 37.612 1.00 68.56 81 LYS A O 1
ATOM 546 N N . VAL A 1 82 ? -17.753 -3.351 38.685 1.00 65.00 82 VAL A N 1
ATOM 547 C CA . VAL A 1 82 ? -18.660 -3.538 37.554 1.00 65.00 82 VAL A CA 1
ATOM 548 C C . VAL A 1 82 ? -19.838 -2.581 37.714 1.00 65.00 82 VAL A C 1
ATOM 550 O O . VAL A 1 82 ? -20.740 -2.783 38.524 1.00 65.00 82 VAL A O 1
ATOM 553 N N . ASN A 1 83 ? -19.867 -1.525 36.912 1.00 63.72 83 ASN A N 1
ATOM 554 C CA . ASN A 1 83 ? -21.039 -0.668 36.813 1.00 63.72 83 ASN A CA 1
ATOM 555 C C . ASN A 1 83 ? -22.062 -1.309 35.868 1.00 63.72 83 ASN A C 1
ATOM 557 O O . ASN A 1 83 ? -21.812 -1.406 34.669 1.00 63.72 83 ASN A O 1
ATOM 561 N N . VAL A 1 84 ? -23.226 -1.707 36.390 1.00 55.56 84 VAL A N 1
ATOM 562 C CA . VAL A 1 84 ? -24.299 -2.396 35.638 1.00 55.56 84 VAL A CA 1
ATOM 563 C C . VAL A 1 84 ? -25.341 -1.414 35.061 1.00 55.56 84 VAL A C 1
ATOM 565 O O . VAL A 1 84 ? -26.528 -1.717 34.980 1.00 55.56 84 VAL A O 1
ATOM 568 N N . GLY A 1 85 ? -24.914 -0.199 34.704 1.00 53.03 85 GLY A N 1
ATOM 569 C CA . GLY A 1 85 ? -25.762 0.841 34.102 1.00 53.03 85 GLY A CA 1
ATOM 570 C C . GLY A 1 85 ? -25.624 0.933 32.577 1.00 53.03 85 GLY A C 1
ATOM 571 O O . GLY A 1 85 ? -24.745 0.310 31.981 1.00 53.03 85 GLY A O 1
ATOM 572 N N . ALA A 1 86 ? -26.461 1.755 31.931 1.00 47.97 86 ALA A N 1
ATOM 573 C CA . ALA A 1 86 ? -26.278 2.113 30.522 1.00 47.97 86 ALA A CA 1
ATOM 574 C C . ALA A 1 86 ? -24.942 2.865 30.362 1.00 47.97 86 ALA A C 1
ATOM 576 O O . ALA A 1 86 ? -24.787 3.962 30.895 1.00 47.97 86 ALA A O 1
ATOM 577 N N . GLY A 1 87 ? -23.965 2.259 29.682 1.00 58.16 87 GLY A N 1
ATOM 578 C CA . GLY A 1 87 ? -22.578 2.747 29.659 1.00 58.16 87 GLY A CA 1
ATOM 579 C C . GLY A 1 87 ? -21.596 1.934 30.514 1.00 58.16 87 GLY A C 1
ATOM 580 O O . GLY A 1 87 ? -20.521 2.451 30.821 1.00 58.16 87 GLY A O 1
ATOM 581 N N . GLY A 1 88 ? -21.987 0.722 30.937 1.00 67.06 88 GLY A N 1
ATOM 582 C CA . GLY A 1 88 ? -21.309 -0.114 31.926 1.00 67.06 88 GLY A CA 1
ATOM 583 C C . GLY A 1 88 ? -19.784 -0.096 31.848 1.00 67.06 88 GLY A C 1
ATOM 584 O O . GLY A 1 88 ? -19.188 -0.331 30.799 1.00 67.06 88 GLY A O 1
ATOM 585 N N . VAL A 1 89 ? -19.158 0.204 32.985 1.00 73.94 89 VAL A N 1
ATOM 586 C CA . VAL A 1 89 ? -17.702 0.274 33.137 1.00 73.94 89 VAL A CA 1
ATOM 587 C C . VAL A 1 89 ? -17.266 -0.886 34.016 1.00 73.94 89 VAL A C 1
ATOM 589 O O . VAL A 1 89 ? -17.734 -1.013 35.144 1.00 73.94 89 VAL A O 1
ATOM 592 N N . VAL A 1 90 ? -16.358 -1.708 33.510 1.00 75.62 90 VAL A N 1
ATOM 593 C CA . VAL A 1 90 ? -15.635 -2.726 34.268 1.00 75.62 90 VAL A CA 1
ATOM 594 C C . VAL A 1 90 ? -14.237 -2.186 34.526 1.00 75.62 90 VAL A C 1
ATOM 596 O O . VAL A 1 90 ? -13.430 -2.109 33.604 1.00 75.62 90 VAL A O 1
ATOM 599 N N . ALA A 1 91 ? -13.952 -1.786 35.759 1.00 76.94 91 ALA A N 1
ATOM 600 C CA . ALA A 1 91 ? -12.614 -1.408 36.196 1.00 76.94 91 ALA A CA 1
ATOM 601 C C . ALA A 1 91 ? -12.023 -2.549 37.028 1.00 76.94 91 ALA A C 1
ATOM 603 O O . ALA A 1 91 ? -12.582 -2.945 38.053 1.00 76.94 91 ALA A O 1
ATOM 604 N N . GLN A 1 92 ? -10.901 -3.081 36.566 1.00 7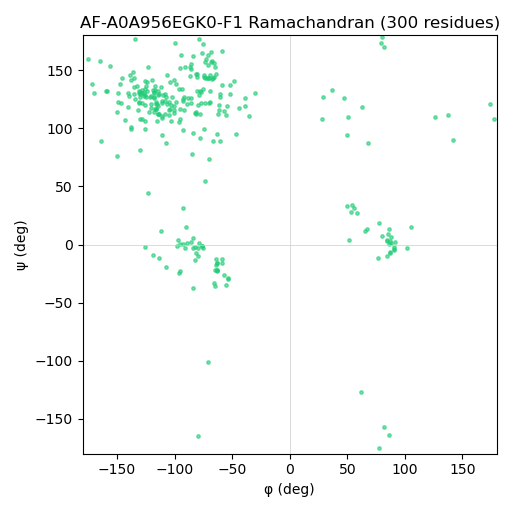7.00 92 GLN A N 1
ATOM 605 C CA . GLN A 1 92 ? -10.157 -4.138 37.226 1.00 77.00 92 GLN A CA 1
ATOM 606 C C . GLN A 1 92 ? -9.194 -3.547 38.262 1.00 77.00 92 GLN A C 1
ATOM 608 O O . GLN A 1 92 ? -8.720 -2.416 38.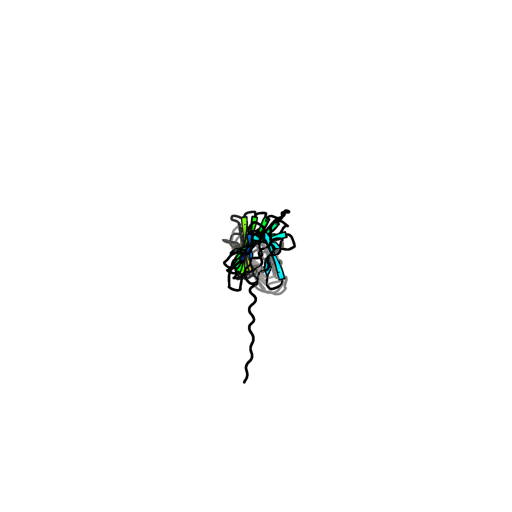124 1.00 77.00 92 GLN A O 1
ATOM 613 N N . ALA A 1 93 ? -8.905 -4.310 39.317 1.00 71.31 93 ALA A N 1
ATOM 614 C CA . ALA A 1 93 ? -8.019 -3.871 40.399 1.00 71.31 93 ALA A CA 1
ATOM 615 C C . ALA A 1 93 ? -6.571 -3.606 39.936 1.00 71.31 93 ALA A C 1
ATOM 617 O O . ALA A 1 93 ? -5.849 -2.843 40.572 1.00 71.31 93 ALA A O 1
ATOM 618 N N . ASP A 1 94 ? -6.164 -4.208 38.817 1.00 78.69 94 ASP A N 1
ATOM 619 C CA . ASP A 1 94 ? -4.863 -4.009 38.170 1.00 78.69 94 ASP A CA 1
ATOM 620 C C . ASP A 1 94 ? -4.750 -2.675 37.400 1.00 78.69 94 ASP A C 1
ATOM 622 O O . ASP A 1 94 ? -3.692 -2.372 36.855 1.00 78.69 94 ASP A O 1
ATOM 626 N N . GLY A 1 95 ? -5.815 -1.864 37.365 1.00 81.44 95 GLY A N 1
ATOM 627 C CA . GLY A 1 95 ? -5.866 -0.585 36.653 1.00 81.44 95 GLY A CA 1
ATOM 628 C C . GLY A 1 95 ? -6.363 -0.686 35.208 1.00 81.44 95 GLY A C 1
ATOM 629 O O . GLY A 1 95 ? -6.552 0.345 34.560 1.00 81.44 95 GLY A O 1
ATOM 630 N N . ASN A 1 96 ? -6.628 -1.891 34.699 1.00 87.12 96 ASN A N 1
ATOM 631 C CA . ASN A 1 96 ? -7.269 -2.073 33.404 1.00 87.12 96 ASN A CA 1
ATOM 632 C C . ASN A 1 96 ? -8.757 -1.712 33.494 1.00 87.12 96 ASN A C 1
ATOM 634 O O . ASN A 1 96 ? -9.432 -2.008 34.476 1.00 87.12 96 ASN A O 1
ATOM 638 N N . ALA A 1 97 ? -9.310 -1.108 32.448 1.00 88.38 97 ALA A N 1
ATOM 639 C CA . ALA A 1 97 ? -10.719 -0.745 32.401 1.00 88.38 97 ALA A CA 1
ATOM 640 C C . ALA A 1 97 ? -11.330 -1.046 31.033 1.00 88.38 97 ALA A C 1
ATOM 642 O O . ALA A 1 97 ? -10.715 -0.804 30.000 1.00 88.38 97 ALA A O 1
ATOM 643 N N . ALA A 1 98 ? -12.568 -1.518 31.015 1.00 88.81 98 ALA A N 1
ATOM 644 C CA . ALA A 1 98 ? -13.387 -1.637 29.821 1.00 88.81 98 ALA A CA 1
ATOM 645 C C . ALA A 1 98 ? -14.698 -0.878 30.028 1.00 88.81 98 ALA A C 1
ATOM 647 O O . ALA A 1 98 ? -15.281 -0.912 31.105 1.00 88.81 98 ALA A O 1
ATOM 648 N N . GLN A 1 99 ? -15.167 -0.187 29.002 1.00 87.25 99 GLN A N 1
ATOM 649 C CA . GLN A 1 99 ? -16.425 0.542 29.003 1.00 87.25 99 GLN A CA 1
ATOM 650 C C . GLN A 1 99 ? -17.252 0.094 27.807 1.00 87.25 99 GLN A C 1
ATOM 652 O O . GLN A 1 99 ? -16.759 0.136 26.682 1.00 87.25 99 GLN A O 1
ATOM 657 N N . VAL A 1 100 ? -18.498 -0.298 28.043 1.00 86.81 100 VAL A N 1
ATOM 658 C CA . VAL A 1 100 ? -19.460 -0.652 26.998 1.00 86.81 100 VAL A CA 1
ATOM 659 C C . VAL A 1 100 ? -20.464 0.487 26.865 1.00 86.81 100 VAL A C 1
ATOM 661 O O . VAL A 1 100 ? -21.194 0.788 27.806 1.00 86.81 100 VAL A O 1
ATOM 664 N N . GLY A 1 101 ? -20.480 1.152 25.714 1.00 83.00 101 GLY A N 1
ATOM 665 C CA . GLY A 1 101 ? -21.439 2.197 25.381 1.00 83.00 101 GLY A CA 1
ATOM 666 C C . GLY A 1 101 ? -22.858 1.650 25.231 1.00 83.00 101 GLY A C 1
ATOM 667 O O . GLY A 1 101 ? -23.071 0.468 24.964 1.00 83.00 101 GLY A O 1
ATOM 668 N N . ALA A 1 102 ? -23.857 2.522 25.381 1.00 83.19 102 ALA A N 1
ATOM 669 C CA . ALA A 1 102 ? -25.263 2.145 25.196 1.00 83.19 102 ALA A CA 1
ATOM 670 C C . ALA A 1 102 ? -25.594 1.735 23.746 1.00 83.19 102 ALA A C 1
ATOM 672 O O . ALA A 1 102 ? -26.570 1.030 23.511 1.00 83.19 102 ALA A O 1
ATOM 673 N N . ASP A 1 103 ? -24.776 2.170 22.788 1.00 85.00 103 ASP A N 1
ATOM 674 C CA . ASP A 1 103 ? -24.842 1.814 21.370 1.00 85.00 103 ASP A CA 1
ATOM 675 C C . ASP A 1 103 ? -24.165 0.470 21.043 1.00 85.00 103 ASP A C 1
ATOM 677 O O . ASP A 1 103 ? -24.186 0.039 19.894 1.00 85.00 103 ASP A O 1
ATOM 681 N N . GLY A 1 104 ? -23.570 -0.198 22.037 1.00 85.00 104 GLY A N 1
ATOM 682 C CA . GLY A 1 104 ? -22.818 -1.440 21.863 1.00 85.00 104 GLY A CA 1
ATOM 683 C C . GLY A 1 104 ? -21.334 -1.245 21.537 1.00 85.00 104 GLY A C 1
ATOM 684 O O . GLY A 1 104 ? -20.625 -2.239 21.384 1.00 85.00 104 GLY A O 1
ATOM 685 N N . SER A 1 105 ? -20.837 -0.005 21.460 1.00 90.69 105 SER A N 1
ATOM 686 C CA . SER A 1 105 ? -19.399 0.252 21.338 1.00 90.69 105 SER A CA 1
ATOM 687 C C . SER A 1 105 ? -18.638 -0.199 22.590 1.00 90.69 105 SER A C 1
ATOM 689 O O . SER A 1 105 ? -19.181 -0.220 23.694 1.00 90.69 105 SER A O 1
ATOM 691 N N . VAL A 1 106 ? -17.362 -0.555 22.450 1.00 91.81 106 VAL A N 1
ATOM 692 C CA . VAL A 1 106 ? -16.517 -1.014 23.562 1.00 91.81 106 VAL A CA 1
ATOM 693 C C . VAL A 1 106 ? -15.204 -0.250 23.563 1.00 91.81 106 VAL A C 1
ATOM 695 O O . VAL A 1 106 ? -14.499 -0.222 22.563 1.00 91.81 106 VAL A O 1
ATOM 698 N N . THR A 1 107 ? -14.834 0.344 24.693 1.00 92.62 107 THR A N 1
ATOM 699 C CA . THR A 1 107 ? -13.533 0.993 24.895 1.00 92.62 107 THR A CA 1
ATOM 700 C C . THR A 1 107 ? -12.767 0.277 25.994 1.00 92.62 107 THR A C 1
ATOM 702 O O . THR A 1 107 ? -13.189 0.302 27.143 1.00 92.62 107 THR A O 1
ATOM 705 N N . ALA A 1 108 ? -11.628 -0.320 25.667 1.00 93.50 108 ALA A N 1
ATOM 706 C CA . ALA A 1 108 ? -10.686 -0.879 26.625 1.00 93.50 108 ALA A CA 1
ATOM 707 C C . ALA A 1 108 ? -9.513 0.086 26.850 1.00 93.50 108 ALA A C 1
ATOM 709 O O . ALA A 1 108 ? -9.021 0.717 25.915 1.00 93.50 108 ALA A O 1
ATOM 710 N N . ARG A 1 109 ? -9.049 0.196 28.090 1.00 93.81 109 ARG A N 1
ATOM 711 C CA . ARG A 1 109 ? -7.855 0.929 28.509 1.00 93.81 109 ARG A CA 1
ATOM 712 C C . ARG A 1 109 ? -7.024 0.013 29.396 1.00 93.81 109 ARG A C 1
ATOM 714 O O . ARG A 1 109 ? -7.558 -0.624 30.297 1.00 93.81 109 ARG A O 1
ATOM 721 N N . SER A 1 110 ? -5.734 -0.059 29.123 1.00 92.06 110 SER A N 1
ATOM 722 C CA . SER A 1 110 ? -4.768 -0.753 29.965 1.00 92.06 110 SER A CA 1
ATOM 723 C C . SER A 1 110 ? -4.178 0.214 30.990 1.00 92.06 110 SER A C 1
ATOM 725 O O . SER A 1 110 ? -4.075 1.414 30.722 1.00 92.06 110 SER A O 1
ATOM 727 N N . ALA A 1 111 ? -3.748 -0.319 32.133 1.00 89.69 111 ALA A N 1
ATOM 728 C CA . ALA A 1 111 ? -2.975 0.407 33.136 1.00 89.69 111 ALA A CA 1
ATOM 729 C C . ALA A 1 111 ? -1.708 1.066 32.554 1.00 89.69 111 ALA A C 1
ATOM 731 O O . ALA A 1 111 ? -1.324 2.146 32.996 1.00 89.69 111 ALA A O 1
ATOM 732 N N . ASP A 1 112 ? -1.121 0.472 31.508 1.00 91.19 112 ASP A N 1
ATOM 733 C CA . ASP A 1 112 ? 0.075 0.986 30.829 1.00 91.19 112 ASP A CA 1
ATOM 734 C C . ASP A 1 112 ? -0.213 2.188 29.905 1.00 91.19 112 ASP A C 1
ATOM 736 O O . ASP A 1 112 ? 0.693 2.722 29.272 1.00 91.19 112 ASP A O 1
ATOM 740 N N . GLY A 1 113 ? -1.472 2.628 29.792 1.00 89.81 113 GLY A N 1
ATOM 741 C CA . GLY A 1 113 ? -1.875 3.776 28.970 1.00 89.81 113 GLY A CA 1
ATOM 742 C C . GLY A 1 113 ? -2.272 3.433 27.531 1.00 89.81 113 GLY A C 1
ATOM 743 O O . GLY A 1 113 ? -2.721 4.312 26.793 1.00 89.81 113 GLY A O 1
ATOM 744 N N . ASN A 1 114 ? -2.180 2.163 27.130 1.00 94.88 114 ASN A N 1
ATOM 745 C CA . ASN A 1 114 ? -2.721 1.695 25.853 1.00 94.88 114 ASN A CA 1
ATOM 746 C C . ASN A 1 114 ? -4.257 1.712 25.877 1.00 94.88 114 ASN A C 1
ATOM 748 O O . ASN A 1 114 ? -4.879 1.409 26.895 1.00 94.88 114 ASN A O 1
ATOM 752 N N . ALA A 1 115 ? -4.886 2.008 24.744 1.00 94.94 115 ALA A N 1
ATOM 753 C CA . ALA A 1 115 ? -6.336 2.019 24.603 1.00 94.94 115 ALA A CA 1
ATOM 754 C C . ALA A 1 115 ? -6.780 1.349 23.299 1.00 94.94 115 ALA A C 1
ATOM 756 O O . ALA A 1 115 ? -6.098 1.425 22.282 1.00 94.94 115 ALA A O 1
ATOM 757 N N . ALA A 1 116 ? -7.950 0.725 23.310 1.00 95.62 116 ALA A N 1
ATOM 758 C CA . ALA A 1 116 ? -8.618 0.211 22.125 1.00 95.62 116 ALA A CA 1
ATOM 759 C C . ALA A 1 116 ? -10.100 0.584 22.169 1.00 95.62 116 ALA A C 1
ATOM 761 O O . ALA A 1 116 ? -10.715 0.587 23.229 1.00 95.62 116 ALA A O 1
ATOM 762 N N . HIS A 1 117 ? -10.676 0.897 21.020 1.00 94.62 117 HIS A N 1
ATOM 763 C CA . HIS A 1 117 ? -12.078 1.226 20.842 1.00 94.62 117 HIS A CA 1
ATOM 764 C C . HIS A 1 117 ? -12.635 0.400 19.686 1.00 94.62 117 HIS A C 1
ATOM 766 O O . HIS A 1 117 ? -12.044 0.371 18.611 1.00 94.62 117 HIS A O 1
ATOM 772 N N . VAL A 1 118 ? -13.765 -0.257 19.904 1.00 94.81 118 VAL A N 1
ATOM 773 C CA . VAL A 1 118 ? -14.554 -0.952 18.891 1.00 94.81 118 VAL A CA 1
ATOM 774 C C . VAL A 1 118 ? -15.882 -0.212 18.795 1.00 94.81 118 VAL A C 1
ATOM 776 O O . VAL A 1 118 ? -16.647 -0.191 19.757 1.00 94.81 118 VAL A O 1
ATOM 779 N N . GLY A 1 119 ? -16.130 0.438 17.664 1.00 92.38 119 GLY A N 1
ATOM 780 C CA . GLY A 1 119 ? -17.379 1.128 17.375 1.00 92.38 119 GLY A CA 1
ATOM 781 C C . GLY A 1 119 ? -18.513 0.147 17.085 1.00 92.38 119 GLY A C 1
ATOM 782 O O . GLY A 1 119 ? -18.284 -0.992 16.673 1.00 92.38 119 GLY A O 1
ATOM 783 N N . ALA A 1 120 ? -19.753 0.600 17.266 1.00 90.38 120 ALA A N 1
ATOM 784 C CA . ALA A 1 120 ? -20.947 -0.184 16.938 1.00 90.38 120 ALA A CA 1
ATOM 785 C C . ALA A 1 120 ? -21.060 -0.513 15.433 1.00 90.38 120 ALA A C 1
ATOM 787 O O . ALA A 1 120 ? -21.721 -1.472 15.044 1.00 90.38 120 ALA A O 1
ATOM 788 N N . ASP A 1 121 ? -20.386 0.269 14.589 1.00 89.69 121 ASP A N 1
ATOM 789 C CA . ASP A 1 121 ? -20.253 0.074 13.143 1.00 89.69 121 ASP A CA 1
ATOM 790 C C . ASP A 1 121 ? -19.197 -0.983 12.758 1.00 89.69 121 ASP A C 1
ATOM 792 O O . ASP A 1 121 ? -19.012 -1.270 11.577 1.00 89.69 121 ASP A O 1
ATOM 796 N N . GLY A 1 122 ? -18.488 -1.559 13.736 1.00 88.25 122 GLY A N 1
ATOM 797 C CA . GLY A 1 122 ? -17.400 -2.510 13.520 1.00 88.25 122 GLY A CA 1
ATOM 798 C C . GLY A 1 122 ? -16.033 -1.869 13.259 1.00 88.25 122 GLY A C 1
ATOM 799 O O . GLY A 1 122 ? -15.067 -2.597 13.030 1.00 88.25 122 GLY A O 1
ATOM 800 N N . THR A 1 123 ? -15.913 -0.539 13.308 1.00 93.38 123 THR A N 1
ATOM 801 C CA . THR A 1 123 ? -14.620 0.152 13.233 1.00 93.38 123 THR A CA 1
ATOM 802 C C . THR A 1 123 ? -13.808 -0.115 14.500 1.00 93.38 123 THR A C 1
ATOM 804 O O . THR A 1 123 ? -14.299 0.055 15.612 1.00 93.38 123 THR A O 1
ATOM 807 N N . VAL A 1 124 ? -12.534 -0.475 14.362 1.00 94.88 124 VAL A N 1
ATOM 808 C CA . VAL A 1 124 ? -11.614 -0.706 15.484 1.00 94.88 124 VAL A CA 1
ATOM 809 C C . VAL A 1 124 ? -10.522 0.353 15.471 1.00 94.88 124 VAL A C 1
ATOM 811 O O . VAL A 1 124 ? -9.881 0.565 14.451 1.00 94.88 124 VAL A O 1
ATOM 814 N N . THR A 1 125 ? -10.274 1.016 16.596 1.00 95.06 125 THR A N 1
ATOM 815 C CA . THR A 1 125 ? -9.167 1.962 16.781 1.00 95.06 125 THR A CA 1
ATOM 816 C C . THR A 1 125 ? -8.344 1.555 17.994 1.00 95.06 125 THR A C 1
ATOM 818 O O . THR A 1 125 ? -8.861 1.529 19.101 1.00 95.06 125 THR A O 1
ATOM 821 N N . ALA A 1 126 ? -7.063 1.269 17.816 1.00 95.69 126 ALA A N 1
ATOM 822 C CA . ALA A 1 126 ? -6.102 1.058 18.889 1.00 95.69 126 ALA A CA 1
ATOM 823 C C . ALA A 1 126 ? -5.162 2.262 18.993 1.00 95.69 126 ALA A C 1
ATOM 825 O O . ALA A 1 126 ? -4.809 2.873 17.985 1.00 95.69 126 ALA A O 1
ATOM 826 N N . ARG A 1 127 ? -4.744 2.593 20.210 1.00 95.38 127 ARG A N 1
ATOM 827 C CA . ARG A 1 127 ? -3.779 3.641 20.522 1.00 95.38 127 ARG A CA 1
ATOM 828 C C . ARG A 1 127 ? -2.777 3.127 21.548 1.00 95.38 127 ARG A C 1
ATOM 830 O O . ARG A 1 127 ? -3.182 2.598 22.582 1.00 95.38 127 ARG A O 1
ATOM 837 N N . THR A 1 128 ? -1.488 3.281 21.283 1.00 94.00 128 THR A N 1
ATOM 838 C CA . THR A 1 128 ? -0.445 2.979 22.273 1.00 94.00 128 THR A CA 1
ATOM 839 C C . THR A 1 128 ? -0.229 4.169 23.205 1.00 94.00 128 THR A C 1
ATOM 841 O O . THR A 1 128 ? -0.600 5.303 22.882 1.00 94.00 128 THR A O 1
ATOM 844 N N . ALA A 1 129 ? 0.395 3.921 24.355 1.00 91.25 129 ALA A N 1
ATOM 845 C CA . ALA A 1 129 ? 0.795 4.958 25.302 1.00 91.25 129 ALA A CA 1
ATOM 846 C C . ALA A 1 129 ? 1.679 6.040 24.651 1.00 91.25 129 ALA A C 1
ATOM 848 O O . ALA A 1 129 ? 1.516 7.226 24.936 1.00 91.25 129 ALA A O 1
ATOM 849 N N . ASP A 1 130 ? 2.527 5.643 23.697 1.00 91.19 130 ASP A N 1
ATOM 850 C CA . ASP A 1 130 ? 3.421 6.536 22.945 1.00 91.19 130 ASP A CA 1
ATOM 851 C C . ASP A 1 130 ? 2.698 7.380 21.878 1.00 91.19 130 ASP A C 1
ATOM 853 O O . ASP A 1 130 ? 3.310 8.207 21.202 1.00 91.19 130 ASP A O 1
ATOM 857 N N . GLY A 1 131 ? 1.387 7.185 21.703 1.00 88.69 131 GLY A N 1
ATOM 858 C CA . GLY A 1 131 ? 0.559 7.954 20.778 1.00 88.69 131 GLY A CA 1
ATOM 859 C C . GLY A 1 131 ? 0.430 7.372 19.371 1.00 88.69 131 GLY A C 1
ATOM 860 O O . GLY A 1 131 ? -0.281 7.971 18.565 1.00 88.69 131 GLY A O 1
ATOM 861 N N . GLU A 1 132 ? 1.029 6.211 19.086 1.00 93.81 132 GLU A N 1
ATOM 862 C CA . GLU A 1 132 ? 0.764 5.461 17.851 1.00 93.81 132 GLU A CA 1
ATOM 863 C C . GLU A 1 132 ? -0.725 5.128 17.777 1.00 93.81 132 GLU A C 1
ATOM 865 O O . GLU A 1 132 ? -1.306 4.692 18.773 1.00 93.81 132 GLU A O 1
ATOM 870 N N . THR A 1 133 ? -1.349 5.281 16.611 1.00 94.69 133 THR A N 1
ATOM 871 C CA . THR A 1 133 ? -2.747 4.877 16.415 1.00 94.69 133 THR A CA 1
ATOM 872 C C . THR A 1 133 ? -2.891 3.933 15.236 1.00 94.69 133 THR A C 1
ATOM 874 O O . THR A 1 133 ? -2.260 4.113 14.203 1.00 94.69 133 THR A O 1
ATOM 877 N N . ALA A 1 134 ? -3.740 2.923 15.373 1.00 94.25 134 ALA A N 1
ATOM 878 C CA . ALA A 1 134 ? -4.114 2.014 14.301 1.00 94.25 134 ALA A CA 1
ATOM 879 C C . ALA A 1 134 ? -5.637 1.949 14.222 1.00 94.25 134 ALA A C 1
ATOM 881 O O . ALA A 1 134 ? -6.291 1.591 15.194 1.00 94.25 134 ALA A O 1
ATOM 882 N N . LYS A 1 135 ? -6.203 2.283 13.071 1.00 94.75 135 LYS A N 1
ATOM 883 C CA . LYS A 1 135 ? -7.624 2.199 12.759 1.00 94.75 135 LYS A CA 1
ATOM 884 C C . LYS A 1 135 ? -7.841 1.113 11.709 1.00 94.75 135 LYS A C 1
ATOM 886 O O . LYS A 1 135 ? -7.114 1.060 10.723 1.00 94.75 135 LYS A O 1
ATOM 891 N N . VAL A 1 136 ? -8.845 0.272 11.901 1.00 93.38 136 VAL A N 1
ATOM 892 C CA . VAL A 1 136 ? -9.342 -0.696 10.922 1.00 93.38 136 VAL A CA 1
ATOM 893 C C . VAL A 1 136 ? -10.828 -0.436 10.747 1.00 93.38 136 VAL A C 1
ATOM 895 O O . VAL A 1 136 ? -11.569 -0.369 11.724 1.00 93.38 136 VAL A O 1
ATOM 898 N N . GLU A 1 137 ? -11.259 -0.253 9.512 1.00 89.75 137 GLU A N 1
ATOM 899 C CA . GLU A 1 137 ? -12.656 -0.015 9.165 1.00 89.75 137 GLU A CA 1
ATOM 900 C C . GLU A 1 137 ? -13.330 -1.333 8.779 1.00 89.75 137 GLU A C 1
ATOM 902 O O . GLU A 1 137 ? -12.686 -2.251 8.265 1.00 89.75 137 GLU A O 1
ATOM 907 N N . HIS A 1 138 ? -14.644 -1.419 8.989 1.00 78.69 138 HIS A N 1
ATOM 908 C CA . HIS A 1 138 ? -15.432 -2.633 8.743 1.00 78.69 138 HIS A CA 1
ATOM 909 C C . HIS A 1 138 ? -15.261 -3.211 7.321 1.00 78.69 138 HIS A C 1
ATOM 911 O O . HIS A 1 138 ? -15.341 -4.420 7.121 1.00 78.69 138 HIS A O 1
ATOM 917 N N . HIS A 1 139 ? -14.964 -2.363 6.332 1.00 79.25 139 HIS A N 1
ATOM 918 C CA . HIS A 1 139 ? -14.791 -2.756 4.931 1.00 79.25 139 HIS A CA 1
ATOM 919 C C . HIS A 1 139 ? -13.345 -3.128 4.541 1.00 79.25 139 HIS A C 1
ATOM 921 O O . HIS A 1 139 ? -13.040 -3.216 3.355 1.00 79.25 139 HIS A O 1
ATOM 927 N N . GLY A 1 140 ? -12.452 -3.361 5.511 1.00 76.56 140 GLY A N 1
ATOM 928 C CA . GLY A 1 140 ? -11.105 -3.904 5.280 1.00 76.56 140 GLY A CA 1
ATOM 929 C C . GLY A 1 140 ? -10.002 -2.866 5.049 1.00 76.56 140 GLY A C 1
ATOM 930 O O . GLY A 1 140 ? -8.832 -3.233 4.977 1.00 76.56 140 GLY A O 1
ATOM 931 N N . GLY A 1 141 ? -10.347 -1.576 4.986 1.00 87.38 141 GLY A N 1
ATOM 932 C CA . GLY A 1 141 ? -9.367 -0.491 5.008 1.00 87.38 141 GLY A CA 1
ATOM 933 C C . GLY A 1 141 ? -8.712 -0.361 6.384 1.00 87.38 141 GLY A C 1
ATOM 934 O O . GLY A 1 141 ? -9.364 -0.535 7.415 1.00 87.38 141 GLY A O 1
ATOM 935 N N . SER A 1 142 ? -7.420 -0.047 6.422 1.00 92.12 142 SER A N 1
ATOM 936 C CA . SER A 1 142 ? -6.711 0.224 7.669 1.00 92.12 142 SER A CA 1
ATOM 937 C C . SER A 1 142 ? -5.760 1.404 7.541 1.00 92.12 142 SER A C 1
ATOM 939 O O . SER A 1 142 ? -5.152 1.633 6.501 1.00 92.12 142 SER A O 1
ATOM 941 N N . VAL A 1 143 ? -5.630 2.156 8.626 1.00 93.50 143 VAL A N 1
ATOM 942 C CA . VAL A 1 143 ? -4.758 3.319 8.744 1.00 93.50 143 VAL A CA 1
ATOM 943 C C . VAL A 1 143 ? -3.931 3.166 10.006 1.00 93.50 143 VAL A C 1
ATOM 945 O O . VAL A 1 143 ? -4.480 2.956 11.079 1.00 93.50 143 VAL A O 1
ATOM 948 N N . LYS A 1 144 ? -2.618 3.315 9.909 1.00 93.56 144 LYS A N 1
ATOM 949 C CA . LYS A 1 144 ? -1.717 3.440 11.053 1.00 93.56 144 LYS A CA 1
ATOM 950 C C . LYS A 1 144 ? -1.058 4.806 11.014 1.00 93.56 144 LYS A C 1
ATOM 952 O O . LYS A 1 144 ? -0.643 5.250 9.948 1.00 93.56 144 LYS A O 1
ATOM 957 N N . VAL A 1 145 ? -0.981 5.470 12.156 1.00 92.44 145 VAL A N 1
ATOM 958 C CA . VAL A 1 145 ? -0.298 6.750 12.321 1.00 92.44 145 VAL A CA 1
ATOM 959 C C . VAL A 1 145 ? 0.766 6.595 13.397 1.00 92.44 145 VAL A C 1
ATOM 961 O O . VAL A 1 145 ? 0.443 6.417 14.573 1.00 92.44 145 VAL A O 1
ATOM 964 N N . GLY A 1 146 ? 1.999 6.729 12.918 1.00 87.38 146 GLY A N 1
ATOM 965 C CA . GLY A 1 146 ? 3.263 6.875 13.613 1.00 87.38 146 GLY A CA 1
ATOM 966 C C . GLY A 1 146 ? 3.222 7.935 14.707 1.00 87.38 146 GLY A C 1
ATOM 967 O O . GLY A 1 146 ? 2.733 9.036 14.453 1.00 87.38 146 GLY A O 1
ATOM 968 N N . SER A 1 147 ? 3.862 7.705 15.853 1.00 83.56 147 SER A N 1
ATOM 969 C CA . SER A 1 147 ? 4.150 8.772 16.834 1.00 83.56 147 SER A CA 1
ATOM 970 C C . SER A 1 147 ? 4.961 9.936 16.231 1.00 83.56 147 SER A C 1
ATOM 972 O O . SER A 1 147 ? 4.826 11.080 16.656 1.00 83.56 147 SER A O 1
ATOM 974 N N . GLY A 1 148 ? 5.747 9.665 15.181 1.00 83.75 148 GLY A N 1
ATOM 975 C CA . GLY A 1 148 ? 6.454 10.665 14.369 1.00 83.75 148 GLY A CA 1
ATOM 976 C C . GLY A 1 148 ? 5.630 11.303 13.240 1.00 83.75 148 GLY A C 1
ATOM 977 O O . GLY A 1 148 ? 6.190 12.041 12.437 1.00 83.75 148 GLY A O 1
ATOM 978 N N . GLY A 1 149 ? 4.329 11.009 13.135 1.00 85.25 149 GLY A N 1
ATOM 979 C CA . GLY A 1 149 ? 3.435 11.531 12.092 1.00 85.25 149 GLY A CA 1
ATOM 980 C C . GLY A 1 149 ? 3.400 10.719 10.792 1.00 85.25 149 GLY A C 1
ATOM 981 O O . GLY A 1 149 ? 2.565 10.994 9.931 1.00 85.25 149 GLY A O 1
ATOM 982 N N . SER A 1 150 ? 4.252 9.700 10.644 1.00 91.88 150 SER A N 1
ATOM 983 C CA . SER A 1 150 ? 4.228 8.795 9.489 1.00 91.88 150 SER A CA 1
ATOM 984 C C . SER A 1 150 ? 2.888 8.067 9.392 1.00 91.88 150 SER A C 1
ATOM 986 O O . SER A 1 150 ? 2.477 7.416 10.342 1.00 91.88 150 SER A O 1
ATOM 988 N N . LYS A 1 151 ? 2.210 8.116 8.248 1.00 94.25 151 LYS A N 1
ATOM 989 C CA . LYS A 1 151 ? 0.927 7.437 8.030 1.00 94.25 151 LYS A CA 1
ATOM 990 C C . LYS A 1 151 ? 1.113 6.253 7.087 1.00 94.25 151 LYS A C 1
ATOM 992 O O . LYS A 1 151 ? 1.655 6.423 6.001 1.00 94.25 151 LYS A O 1
ATOM 997 N N . VAL A 1 152 ? 0.620 5.079 7.464 1.00 94.81 152 VAL A N 1
ATOM 998 C CA . VAL A 1 152 ? 0.458 3.921 6.576 1.00 94.81 152 VAL A CA 1
ATOM 999 C C . VAL A 1 152 ? -1.029 3.702 6.354 1.00 94.81 152 VAL A C 1
ATOM 1001 O O . VAL A 1 152 ? -1.787 3.638 7.313 1.00 94.81 152 VAL A O 1
ATOM 1004 N N . GLU A 1 153 ? -1.467 3.592 5.112 1.00 93.56 153 GLU A N 1
ATOM 1005 C CA . GLU A 1 153 ? -2.872 3.401 4.759 1.00 93.56 153 GLU A CA 1
ATOM 1006 C C . GLU A 1 153 ? -2.980 2.263 3.756 1.00 93.56 153 GLU A C 1
ATOM 1008 O O . GLU A 1 153 ? -2.446 2.362 2.654 1.00 93.56 153 GLU A O 1
ATOM 1013 N N . THR A 1 154 ? -3.641 1.183 4.154 1.00 93.56 154 THR A N 1
ATOM 1014 C CA . THR A 1 154 ? -3.925 0.020 3.315 1.00 93.56 154 THR A CA 1
ATOM 1015 C C . THR A 1 154 ? -5.406 0.025 2.972 1.00 93.56 154 THR A C 1
ATOM 1017 O O . THR A 1 154 ? -6.255 0.092 3.861 1.00 93.56 154 THR A O 1
ATOM 1020 N N . HIS A 1 155 ? -5.720 -0.054 1.688 1.00 90.94 155 HIS A N 1
ATOM 1021 C CA . HIS A 1 155 ? -7.083 -0.068 1.179 1.00 90.94 155 HIS A CA 1
ATOM 1022 C C . HIS A 1 155 ? -7.562 -1.509 0.975 1.00 90.94 155 HIS A C 1
ATOM 1024 O O . HIS A 1 155 ? -6.774 -2.454 0.912 1.00 90.94 155 HIS A O 1
ATOM 1030 N N . ALA A 1 156 ? -8.877 -1.675 0.845 1.00 88.31 156 ALA A N 1
ATOM 1031 C CA . ALA A 1 156 ? -9.506 -2.983 0.669 1.00 88.31 156 ALA A CA 1
ATOM 1032 C C . ALA A 1 156 ? -9.091 -3.705 -0.631 1.00 88.31 156 ALA A C 1
ATOM 1034 O O . ALA A 1 156 ? -9.190 -4.926 -0.712 1.00 88.31 156 ALA A O 1
ATOM 1035 N N . ASP A 1 157 ? -8.611 -2.967 -1.637 1.00 88.44 157 ASP A N 1
ATOM 1036 C CA . ASP A 1 157 ? -8.082 -3.513 -2.894 1.00 88.44 157 ASP A CA 1
ATOM 1037 C C . ASP A 1 157 ? -6.640 -4.050 -2.773 1.00 88.44 157 ASP A C 1
ATOM 1039 O O . ASP A 1 157 ? -6.068 -4.517 -3.757 1.00 88.44 157 ASP A O 1
ATOM 1043 N N . GLY A 1 158 ? -6.049 -3.988 -1.575 1.00 89.12 158 GLY A N 1
ATOM 1044 C CA . GLY A 1 158 ? -4.678 -4.410 -1.294 1.00 89.12 158 GLY A CA 1
ATOM 1045 C C . GLY A 1 158 ? -3.623 -3.330 -1.540 1.00 89.12 158 GLY A C 1
ATOM 1046 O O . GLY A 1 158 ? -2.466 -3.527 -1.162 1.00 89.12 158 GLY A O 1
ATOM 1047 N N . SER A 1 159 ? -3.987 -2.179 -2.113 1.00 92.81 159 SER A N 1
ATOM 1048 C CA . SER A 1 159 ? -3.055 -1.063 -2.262 1.00 92.81 159 SER A CA 1
ATOM 1049 C C . SER A 1 159 ? -2.662 -0.491 -0.899 1.00 92.81 159 SER A C 1
ATOM 1051 O O . SER A 1 159 ? -3.467 -0.424 0.031 1.00 92.81 159 SER A O 1
ATOM 1053 N N . THR A 1 160 ? -1.407 -0.075 -0.756 1.00 95.00 160 THR A N 1
ATOM 1054 C CA . THR A 1 160 ? -0.878 0.513 0.478 1.00 95.00 160 THR A CA 1
ATOM 1055 C C . THR A 1 160 ? -0.100 1.780 0.166 1.00 95.00 160 THR A C 1
ATOM 1057 O O . THR A 1 160 ? 0.703 1.805 -0.757 1.00 95.00 160 THR A O 1
ATOM 1060 N N . SER A 1 161 ? -0.295 2.831 0.954 1.00 94.12 161 SER A N 1
ATOM 1061 C CA . SER A 1 161 ? 0.511 4.047 0.891 1.00 94.12 161 SER A CA 1
ATOM 1062 C C . SER A 1 161 ? 1.212 4.295 2.220 1.00 94.12 161 SER A C 1
ATOM 1064 O O . SER A 1 161 ? 0.648 4.053 3.285 1.00 94.12 161 SER A O 1
ATOM 1066 N N . VAL A 1 162 ? 2.451 4.766 2.157 1.00 94.75 162 VAL A N 1
ATOM 1067 C CA . VAL A 1 162 ? 3.240 5.222 3.299 1.00 94.75 162 VAL A CA 1
ATOM 1068 C C . VAL A 1 162 ? 3.586 6.680 3.048 1.00 94.75 162 VAL A C 1
ATOM 1070 O O . VAL A 1 162 ? 4.213 6.997 2.041 1.00 94.75 162 VAL A O 1
ATOM 1073 N N . LYS A 1 163 ? 3.174 7.564 3.953 1.00 93.06 163 LYS A N 1
ATOM 1074 C CA . LYS A 1 163 ? 3.452 9.001 3.908 1.00 93.06 163 LYS A CA 1
ATOM 1075 C C . LYS A 1 163 ? 4.274 9.395 5.121 1.00 93.06 163 LYS A C 1
ATOM 1077 O O . LYS A 1 163 ? 3.911 9.043 6.242 1.00 93.06 163 LYS A O 1
ATOM 1082 N N . ASN A 1 164 ? 5.354 10.129 4.913 1.00 90.88 164 ASN A N 1
ATOM 1083 C CA . ASN A 1 164 ? 6.163 10.701 5.981 1.00 90.88 164 ASN A CA 1
ATOM 1084 C C . ASN A 1 164 ? 6.533 12.138 5.591 1.00 90.88 164 ASN A C 1
ATOM 1086 O O . ASN A 1 164 ? 7.414 12.354 4.765 1.00 90.88 164 ASN A O 1
ATOM 1090 N N . GLY A 1 165 ? 5.800 13.118 6.128 1.00 87.00 165 GLY A N 1
ATOM 1091 C CA . GLY A 1 165 ? 5.877 14.498 5.643 1.00 87.00 165 GLY A CA 1
ATOM 1092 C C . GLY A 1 165 ? 5.433 14.608 4.179 1.00 87.00 165 GLY A C 1
ATOM 1093 O O . GLY A 1 165 ? 4.347 14.139 3.831 1.00 87.00 165 GLY A O 1
ATOM 1094 N N . ASP A 1 166 ? 6.281 15.211 3.342 1.00 84.88 166 ASP A N 1
ATOM 1095 C CA . ASP A 1 166 ? 6.056 15.357 1.895 1.00 84.88 166 ASP A CA 1
ATOM 1096 C C . ASP A 1 166 ? 6.445 14.099 1.094 1.00 84.88 166 ASP A C 1
ATOM 1098 O O . ASP A 1 166 ? 6.071 13.964 -0.074 1.00 84.88 166 ASP A O 1
ATOM 1102 N N . ASP A 1 167 ? 7.169 13.160 1.712 1.00 89.62 167 ASP A N 1
ATOM 1103 C CA . ASP A 1 167 ? 7.578 11.918 1.066 1.00 89.62 167 ASP A CA 1
ATOM 1104 C C . ASP A 1 167 ? 6.435 10.900 1.076 1.00 89.62 167 ASP A C 1
ATOM 1106 O O . ASP A 1 167 ? 5.812 10.628 2.109 1.00 89.62 167 ASP A O 1
ATOM 1110 N N . ALA A 1 168 ? 6.186 10.290 -0.084 1.00 92.19 168 ALA A N 1
ATOM 1111 C CA . ALA A 1 168 ? 5.170 9.262 -0.251 1.00 92.19 168 ALA A CA 1
ATOM 1112 C C . ALA A 1 168 ? 5.695 8.074 -1.065 1.00 92.19 168 ALA A C 1
ATOM 1114 O O . ALA A 1 168 ? 6.321 8.235 -2.119 1.00 92.19 168 ALA A O 1
ATOM 1115 N N . VAL A 1 169 ? 5.387 6.875 -0.575 1.00 94.69 169 VAL A N 1
ATOM 1116 C CA . VAL A 1 169 ? 5.551 5.602 -1.277 1.00 94.69 169 VAL A CA 1
ATOM 1117 C C . VAL A 1 169 ? 4.171 4.981 -1.430 1.00 94.69 169 VAL A C 1
ATOM 1119 O O . VAL A 1 169 ? 3.465 4.801 -0.441 1.00 94.69 169 VAL A O 1
ATOM 1122 N N . GLU A 1 170 ? 3.781 4.636 -2.650 1.00 94.19 170 GLU A N 1
ATOM 1123 C CA . GLU A 1 170 ? 2.515 3.954 -2.931 1.00 94.19 170 GLU A CA 1
ATOM 1124 C C . GLU A 1 170 ? 2.801 2.601 -3.570 1.00 94.19 170 GLU A C 1
ATOM 1126 O O . GLU A 1 170 ? 3.601 2.504 -4.495 1.00 94.19 170 GLU A O 1
ATOM 1131 N N . VAL A 1 171 ? 2.143 1.558 -3.086 1.00 94.62 171 VAL A N 1
ATOM 1132 C CA . VAL A 1 171 ? 2.170 0.210 -3.646 1.00 94.62 171 VAL A CA 1
ATOM 1133 C C . VAL A 1 171 ? 0.752 -0.112 -4.105 1.00 94.62 171 VAL A C 1
ATOM 1135 O O . VAL A 1 171 ? -0.170 -0.123 -3.292 1.00 94.62 171 VAL A O 1
ATOM 1138 N N . GLY A 1 172 ? 0.555 -0.326 -5.402 1.00 92.50 172 GLY A N 1
ATOM 1139 C CA . GLY A 1 172 ? -0.725 -0.742 -5.968 1.00 92.50 172 GLY A CA 1
ATOM 1140 C C . GLY A 1 172 ? -1.054 -2.192 -5.613 1.00 92.50 172 GLY A C 1
ATOM 1141 O O . GLY A 1 172 ? -0.159 -3.003 -5.377 1.00 92.50 172 GLY A O 1
ATOM 1142 N N . GLY A 1 173 ? -2.344 -2.541 -5.601 1.00 89.75 173 GLY A N 1
ATOM 1143 C CA . GLY A 1 173 ? -2.786 -3.931 -5.396 1.00 89.75 173 GLY A CA 1
ATOM 1144 C C . GLY A 1 173 ? -2.327 -4.894 -6.505 1.00 89.75 173 GLY A C 1
ATOM 1145 O O . GLY A 1 173 ? -2.319 -6.106 -6.318 1.00 89.75 173 GLY A O 1
ATOM 1146 N N . ASP A 1 174 ? -1.892 -4.351 -7.643 1.00 88.56 174 ASP A N 1
ATOM 1147 C CA . ASP A 1 174 ? -1.251 -5.052 -8.760 1.00 88.56 174 ASP A CA 1
ATOM 1148 C C . ASP A 1 174 ? 0.266 -5.268 -8.573 1.00 88.56 174 ASP A C 1
ATOM 1150 O O . ASP A 1 174 ? 0.907 -5.911 -9.404 1.00 88.56 174 ASP A O 1
ATOM 1154 N N . GLY A 1 175 ? 0.846 -4.755 -7.483 1.00 86.94 175 GLY A N 1
ATOM 1155 C CA . GLY A 1 175 ? 2.278 -4.805 -7.194 1.00 86.94 175 GLY A CA 1
ATOM 1156 C C . GLY A 1 175 ? 3.090 -3.654 -7.796 1.00 86.94 175 GLY A C 1
ATOM 1157 O O . GLY A 1 175 ? 4.312 -3.638 -7.630 1.00 86.94 175 GLY A O 1
ATOM 1158 N N . SER A 1 176 ? 2.454 -2.686 -8.466 1.00 90.94 176 SER A N 1
ATOM 1159 C CA . SER A 1 176 ? 3.130 -1.469 -8.926 1.00 90.94 176 SER A CA 1
ATOM 1160 C C . SER A 1 176 ? 3.628 -0.633 -7.741 1.00 90.94 176 SER A C 1
ATOM 1162 O O . SER A 1 176 ? 3.005 -0.613 -6.683 1.00 90.94 176 SER A O 1
ATOM 1164 N N . VAL A 1 177 ? 4.757 0.064 -7.886 1.00 93.81 177 VAL A N 1
ATOM 1165 C CA . VAL A 1 177 ? 5.331 0.911 -6.823 1.00 93.81 177 VAL A CA 1
ATOM 1166 C C . VAL A 1 177 ? 5.582 2.318 -7.347 1.00 93.81 177 VAL A C 1
ATOM 1168 O O . VAL A 1 177 ? 6.226 2.485 -8.380 1.00 93.81 177 VAL A O 1
ATOM 1171 N N . LYS A 1 178 ? 5.126 3.342 -6.626 1.00 93.06 178 LYS A N 1
ATOM 1172 C CA . LYS A 1 178 ? 5.363 4.754 -6.935 1.00 93.06 178 LYS A CA 1
ATOM 1173 C C . LYS A 1 178 ? 6.143 5.433 -5.819 1.00 93.06 178 LYS A C 1
ATOM 1175 O O . LYS A 1 178 ? 5.763 5.340 -4.656 1.00 93.06 178 LYS A O 1
ATOM 1180 N N . VAL A 1 179 ? 7.208 6.146 -6.182 1.00 91.75 179 VAL A N 1
ATOM 1181 C CA . VAL A 1 179 ? 8.029 6.947 -5.259 1.00 91.75 179 VAL A CA 1
ATOM 1182 C C . VAL A 1 179 ? 8.420 8.245 -5.953 1.00 91.75 179 VAL A C 1
ATOM 1184 O O . VAL A 1 179 ? 9.072 8.209 -6.994 1.00 91.75 179 VAL A O 1
ATOM 1187 N N . GLY A 1 180 ? 8.011 9.398 -5.415 1.00 85.12 180 GLY A N 1
ATOM 1188 C CA . GLY A 1 180 ? 8.405 10.706 -5.964 1.00 85.12 180 GLY A CA 1
ATOM 1189 C C . GLY A 1 180 ? 8.097 10.886 -7.462 1.00 85.12 180 GLY A C 1
ATOM 1190 O O . GLY A 1 180 ? 8.879 11.492 -8.189 1.00 85.12 180 GLY A O 1
ATOM 1191 N N . GLY A 1 181 ? 6.996 10.298 -7.950 1.00 83.00 181 GLY A N 1
ATOM 1192 C CA . GLY A 1 181 ? 6.591 10.323 -9.363 1.00 83.00 181 GLY A CA 1
ATOM 1193 C C . GLY A 1 181 ? 7.237 9.256 -10.259 1.00 83.00 181 GLY A C 1
ATOM 1194 O O . GLY A 1 181 ? 6.788 9.062 -11.388 1.00 83.00 181 GLY A O 1
ATOM 1195 N N . ILE A 1 182 ? 8.243 8.524 -9.774 1.00 89.31 182 ILE A N 1
ATOM 1196 C CA . ILE A 1 182 ? 8.799 7.349 -10.456 1.00 89.31 182 ILE A CA 1
ATOM 1197 C C . ILE A 1 182 ? 7.840 6.182 -10.240 1.00 89.31 182 ILE A C 1
ATOM 1199 O O . ILE A 1 182 ? 7.444 5.933 -9.107 1.00 89.31 182 ILE A O 1
ATOM 1203 N N . THR A 1 183 ? 7.471 5.468 -11.305 1.00 89.25 183 THR A N 1
ATOM 1204 C CA . THR A 1 183 ? 6.581 4.295 -11.223 1.00 89.25 183 THR A CA 1
ATOM 1205 C C . THR A 1 183 ? 7.307 3.045 -11.691 1.00 89.25 183 THR A C 1
ATOM 1207 O O . THR A 1 183 ? 7.828 3.025 -12.802 1.00 89.25 183 THR A O 1
ATOM 1210 N N . VAL A 1 184 ? 7.303 1.995 -10.879 1.00 89.81 184 VAL A N 1
ATOM 1211 C CA . VAL A 1 184 ? 7.794 0.666 -11.237 1.00 89.81 184 VAL A CA 1
ATOM 1212 C C . VAL A 1 184 ? 6.600 -0.257 -11.437 1.00 89.81 184 VAL A C 1
ATOM 1214 O O . VAL A 1 184 ? 5.803 -0.426 -10.520 1.00 89.81 184 VAL A O 1
ATOM 1217 N N . ASP A 1 185 ? 6.469 -0.835 -12.626 1.00 87.31 185 ASP A N 1
ATOM 1218 C CA . ASP A 1 185 ? 5.371 -1.740 -12.980 1.00 87.31 185 ASP A CA 1
ATOM 1219 C C . ASP A 1 185 ? 5.851 -2.776 -14.007 1.00 87.31 185 ASP A C 1
ATOM 1221 O O . ASP A 1 185 ? 6.500 -2.427 -14.997 1.00 87.31 185 ASP A O 1
ATOM 1225 N N . GLY A 1 186 ? 5.579 -4.059 -13.755 1.00 80.38 186 GLY A N 1
ATOM 1226 C CA . GLY A 1 186 ? 5.847 -5.139 -14.708 1.00 80.38 186 GLY A CA 1
ATOM 1227 C C . GLY A 1 186 ? 7.303 -5.236 -15.184 1.00 80.38 186 GLY A C 1
ATOM 1228 O O . GLY A 1 186 ? 7.547 -5.608 -16.329 1.00 80.38 186 GLY A O 1
ATOM 1229 N N . GLY A 1 187 ? 8.273 -4.862 -14.339 1.00 81.06 187 GLY A N 1
ATOM 1230 C CA . GLY A 1 187 ? 9.702 -4.829 -14.686 1.00 81.06 187 GLY A CA 1
ATOM 1231 C C . GLY A 1 187 ? 10.168 -3.551 -15.397 1.00 81.06 187 GLY A C 1
ATOM 1232 O O . GLY A 1 187 ? 11.339 -3.448 -15.761 1.00 81.06 187 GLY A O 1
ATOM 1233 N N . ASN A 1 188 ? 9.288 -2.566 -15.571 1.00 83.50 188 ASN A N 1
ATOM 1234 C CA . ASN A 1 188 ? 9.602 -1.269 -16.159 1.00 83.50 188 ASN A CA 1
ATOM 1235 C C . ASN A 1 188 ? 9.691 -0.197 -15.077 1.00 83.50 188 ASN A C 1
ATOM 1237 O O . ASN A 1 188 ? 8.866 -0.165 -14.172 1.00 83.50 188 ASN A O 1
ATOM 1241 N N . VAL A 1 189 ? 10.661 0.705 -15.199 1.00 88.50 189 VAL A N 1
ATOM 1242 C CA . VAL A 1 189 ? 10.841 1.882 -14.347 1.00 88.50 189 VAL A CA 1
ATOM 1243 C C . VAL A 1 189 ? 10.543 3.123 -15.181 1.00 88.50 189 VAL A C 1
ATOM 1245 O O . VAL A 1 189 ? 11.308 3.495 -16.066 1.00 88.50 189 VAL A O 1
ATOM 1248 N N . ASN A 1 190 ? 9.423 3.775 -14.913 1.00 86.06 190 ASN A N 1
ATOM 1249 C CA . ASN A 1 190 ? 8.997 4.996 -15.581 1.00 86.06 190 ASN A CA 1
ATOM 1250 C C . ASN A 1 190 ? 9.494 6.209 -14.797 1.00 86.06 190 ASN A C 1
ATOM 1252 O O . ASN A 1 190 ? 9.070 6.425 -13.661 1.00 86.06 190 ASN A O 1
ATOM 1256 N N . ILE A 1 191 ? 10.371 7.003 -15.413 1.00 86.31 191 ILE A N 1
ATOM 1257 C CA . ILE A 1 191 ? 10.934 8.217 -14.816 1.00 86.31 191 ILE A CA 1
ATOM 1258 C C . ILE A 1 191 ? 10.323 9.438 -15.526 1.00 86.31 191 ILE A C 1
ATOM 1260 O O . ILE A 1 191 ? 10.449 9.553 -16.754 1.00 86.31 191 ILE A O 1
ATOM 1264 N N . PRO A 1 192 ? 9.678 10.368 -14.795 1.00 79.06 192 PRO A N 1
ATOM 1265 C CA . PRO A 1 192 ? 9.141 11.596 -15.374 1.00 79.06 192 PRO A CA 1
ATOM 1266 C C . PRO A 1 192 ? 10.194 12.346 -16.201 1.00 79.06 192 PRO A C 1
ATOM 1268 O O . PRO A 1 192 ? 11.317 12.559 -15.754 1.00 79.06 192 PRO A O 1
ATOM 1271 N N . GLY A 1 193 ? 9.849 12.718 -17.436 1.00 79.38 193 GLY A N 1
ATOM 1272 C CA . GLY A 1 193 ? 10.750 13.434 -18.350 1.00 79.38 193 GLY A CA 1
ATOM 1273 C C . GLY A 1 193 ? 11.835 12.586 -19.033 1.00 79.38 193 GLY A C 1
ATOM 1274 O O . GLY A 1 193 ? 12.429 13.061 -19.997 1.00 79.38 193 GLY A O 1
ATOM 1275 N N . MET A 1 194 ? 12.067 11.339 -18.604 1.00 72.19 194 MET A N 1
ATOM 1276 C CA . MET A 1 194 ? 13.072 10.436 -19.197 1.00 72.19 194 MET A CA 1
ATOM 1277 C C . MET A 1 194 ? 12.465 9.203 -19.890 1.00 72.19 194 MET A C 1
ATOM 1279 O O . MET A 1 194 ? 13.162 8.522 -20.641 1.00 72.19 194 MET A O 1
ATOM 1283 N N . GLY A 1 195 ? 11.170 8.934 -19.692 1.00 75.62 195 GLY A N 1
ATOM 1284 C CA . GLY A 1 195 ? 10.467 7.804 -20.306 1.00 75.62 195 GLY A CA 1
ATOM 1285 C C . GLY A 1 195 ? 10.587 6.503 -19.503 1.00 75.62 195 GLY A C 1
ATOM 1286 O O . GLY A 1 195 ? 10.910 6.515 -18.316 1.00 75.62 195 GLY A O 1
ATOM 1287 N N . SER A 1 196 ? 10.267 5.377 -20.146 1.00 82.75 196 SER A N 1
ATOM 1288 C CA . SER A 1 196 ? 10.263 4.047 -19.524 1.00 82.75 196 SER A CA 1
ATOM 1289 C C . SER A 1 196 ? 11.601 3.333 -19.714 1.00 82.75 196 SER A C 1
ATOM 1291 O O . SER A 1 196 ? 12.049 3.133 -20.844 1.00 82.75 196 SER A O 1
ATOM 1293 N N . VAL A 1 197 ? 12.229 2.920 -18.616 1.00 77.88 197 VAL A N 1
ATOM 1294 C CA . VAL A 1 197 ? 13.392 2.030 -18.595 1.00 77.88 197 VAL A CA 1
ATOM 1295 C C . VAL A 1 197 ? 12.881 0.616 -18.352 1.00 77.88 197 VAL A C 1
ATOM 1297 O O . VAL A 1 197 ? 12.478 0.273 -17.246 1.00 77.88 197 VAL A O 1
ATOM 1300 N N . THR A 1 198 ? 12.876 -0.217 -19.384 1.00 77.62 198 THR A N 1
ATOM 1301 C CA . THR A 1 198 ? 12.429 -1.607 -19.266 1.00 77.62 198 THR A CA 1
ATOM 1302 C C . THR A 1 198 ? 13.594 -2.483 -18.797 1.00 77.62 198 THR A C 1
ATOM 1304 O O . THR A 1 198 ? 14.679 -2.476 -19.384 1.00 77.62 198 THR A O 1
ATOM 1307 N N . GLY A 1 199 ? 13.396 -3.244 -17.719 1.00 60.62 199 GLY A N 1
ATOM 1308 C CA . GLY A 1 199 ? 14.335 -4.240 -17.198 1.00 60.62 199 GLY A CA 1
ATOM 1309 C C . GLY A 1 199 ? 14.370 -5.494 -18.072 1.00 60.62 199 GLY A C 1
ATOM 1310 O O . GLY A 1 199 ? 14.135 -6.598 -17.598 1.00 60.62 199 GLY A O 1
ATOM 1311 N N . GLY A 1 200 ? 14.619 -5.319 -19.369 1.00 50.22 200 GLY A N 1
ATOM 1312 C CA . GLY A 1 200 ? 14.660 -6.361 -20.394 1.00 50.22 200 GLY A CA 1
ATOM 1313 C C . GLY A 1 200 ? 15.999 -6.379 -21.121 1.00 50.22 200 GLY A C 1
ATOM 1314 O O . GLY A 1 200 ? 16.060 -6.430 -22.344 1.00 50.22 200 GLY A O 1
ATOM 1315 N N . GLY A 1 201 ? 17.088 -6.272 -20.371 1.00 43.53 201 GLY A N 1
ATOM 1316 C CA . GLY A 1 201 ? 18.437 -6.386 -20.897 1.00 43.53 201 GLY A CA 1
ATOM 1317 C 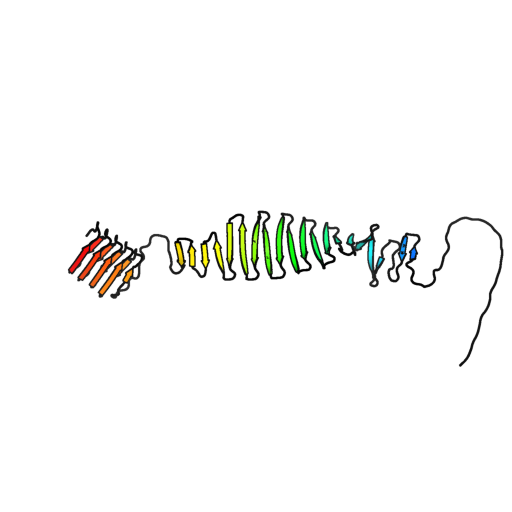C . GLY A 1 201 ? 19.426 -6.067 -19.799 1.00 43.53 201 GLY A C 1
ATOM 1318 O O . GLY A 1 201 ? 19.380 -4.980 -19.237 1.00 43.53 201 GLY A O 1
ATOM 1319 N N . SER A 1 202 ? 20.300 -7.020 -19.485 1.00 49.72 202 SER A N 1
ATOM 1320 C CA . SER A 1 202 ? 21.438 -6.844 -18.590 1.00 49.72 202 SER A CA 1
ATOM 1321 C C . SER A 1 202 ? 22.197 -5.557 -18.927 1.00 49.72 202 SER A C 1
ATOM 1323 O O . SER A 1 202 ? 23.063 -5.534 -19.799 1.00 49.72 202 SER A O 1
ATOM 1325 N N . ALA A 1 203 ? 21.870 -4.472 -18.233 1.00 41.66 203 ALA A N 1
ATOM 1326 C CA . ALA A 1 203 ? 22.680 -3.275 -18.180 1.00 41.66 203 ALA A CA 1
ATOM 1327 C C . ALA A 1 203 ? 23.712 -3.506 -17.078 1.00 41.66 203 ALA A C 1
ATOM 1329 O O . ALA A 1 203 ? 23.578 -3.041 -15.949 1.00 41.66 203 ALA A O 1
ATOM 1330 N N . SER A 1 204 ? 24.742 -4.283 -17.410 1.00 43.25 204 SER A N 1
ATOM 1331 C CA . SER A 1 204 ? 26.003 -4.235 -16.686 1.00 43.25 204 SER A CA 1
ATOM 1332 C C . SER A 1 204 ? 26.586 -2.836 -16.885 1.00 43.25 204 SER A C 1
ATOM 1334 O O . SER A 1 204 ? 27.217 -2.544 -17.903 1.00 43.25 204 SER A O 1
ATOM 1336 N N . GLY A 1 205 ? 26.329 -1.948 -15.928 1.00 48.44 205 GLY A N 1
ATOM 1337 C CA . GLY A 1 205 ? 27.181 -0.793 -15.701 1.00 48.44 205 GLY A CA 1
ATOM 1338 C C . GLY A 1 205 ? 28.572 -1.299 -15.329 1.00 48.44 205 GLY A C 1
ATOM 1339 O O . GLY A 1 205 ? 28.731 -2.040 -14.364 1.00 48.44 205 GLY A O 1
ATOM 1340 N N . GLY A 1 206 ? 29.560 -0.933 -16.137 1.00 39.91 206 GLY A N 1
ATOM 1341 C CA . GLY A 1 206 ? 30.956 -1.321 -15.965 1.00 39.91 206 GLY A CA 1
ATOM 1342 C C . GLY A 1 206 ? 31.546 -1.705 -17.310 1.00 39.91 206 GLY A C 1
ATOM 1343 O O . GLY A 1 206 ? 31.123 -2.689 -17.907 1.00 39.91 206 GLY A O 1
ATOM 1344 N N . GLY A 1 207 ? 32.472 -0.881 -17.808 1.00 43.34 207 GLY A N 1
ATOM 1345 C CA . GLY A 1 207 ? 33.047 -0.956 -19.149 1.00 43.34 207 GLY A CA 1
ATOM 1346 C C . GLY A 1 207 ? 33.222 -2.381 -19.663 1.00 43.34 207 GLY A C 1
ATOM 1347 O O . GLY A 1 207 ? 34.048 -3.148 -19.184 1.00 43.34 207 GLY A O 1
ATOM 1348 N N . SER A 1 208 ? 32.428 -2.738 -20.658 1.00 43.03 208 SER A N 1
ATOM 1349 C CA . SER A 1 208 ? 32.626 -3.940 -21.444 1.00 43.03 208 SER A CA 1
ATOM 1350 C C . SER A 1 208 ? 32.077 -3.632 -22.815 1.00 43.03 208 SER A C 1
ATOM 1352 O O . SER A 1 208 ? 30.887 -3.364 -22.984 1.00 43.03 208 SER A O 1
ATOM 1354 N N . ALA A 1 209 ? 32.985 -3.605 -23.790 1.00 45.75 209 ALA A N 1
ATOM 1355 C CA . ALA A 1 209 ? 32.642 -3.680 -25.193 1.00 45.75 209 ALA A CA 1
ATOM 1356 C C . ALA A 1 209 ? 31.502 -4.689 -25.339 1.00 45.75 209 ALA A C 1
ATOM 1358 O O . ALA A 1 209 ? 31.659 -5.843 -24.942 1.00 45.75 209 ALA A O 1
ATOM 1359 N N . LYS A 1 210 ? 30.351 -4.240 -25.846 1.00 45.16 210 LYS A N 1
ATOM 1360 C CA . LYS A 1 210 ? 29.206 -5.099 -26.129 1.00 45.16 210 LYS A CA 1
ATOM 1361 C C . LYS A 1 210 ? 29.679 -6.115 -27.164 1.00 45.16 210 LYS A C 1
ATOM 1363 O O . LYS A 1 210 ? 29.626 -5.827 -28.355 1.00 45.16 210 LYS A O 1
ATOM 1368 N N . THR A 1 211 ? 30.224 -7.252 -26.730 1.00 45.12 211 THR A N 1
ATOM 1369 C CA . THR A 1 211 ? 30.632 -8.383 -27.567 1.00 45.12 211 THR A CA 1
ATOM 1370 C C . THR A 1 211 ? 29.361 -9.029 -28.093 1.00 45.12 211 THR A C 1
ATOM 1372 O O . THR A 1 211 ? 28.908 -10.079 -27.650 1.00 45.12 211 THR A O 1
ATOM 1375 N N . GLY A 1 212 ? 28.740 -8.343 -29.051 1.00 45.81 212 GLY A N 1
ATOM 1376 C CA . GLY A 1 212 ? 27.670 -8.871 -29.868 1.00 45.81 212 GLY A CA 1
ATOM 1377 C C . GLY A 1 212 ? 28.230 -9.969 -30.754 1.00 45.81 212 GLY A C 1
ATOM 1378 O O . GLY A 1 212 ? 28.665 -9.700 -31.869 1.00 45.81 212 GLY A O 1
ATOM 1379 N N . GLY A 1 213 ? 28.212 -11.191 -30.224 1.00 43.97 213 GLY A N 1
ATOM 1380 C CA . GLY A 1 213 ? 28.118 -12.441 -30.966 1.00 43.97 213 GLY A CA 1
ATOM 1381 C C . GLY A 1 213 ? 29.100 -12.588 -32.121 1.00 43.97 213 GLY A C 1
ATOM 1382 O O . GLY A 1 213 ? 28.796 -12.238 -33.267 1.00 43.97 213 GLY A O 1
ATOM 1383 N N . GLY A 1 214 ? 30.235 -13.224 -31.827 1.00 50.19 214 GLY A N 1
ATOM 1384 C CA . GLY A 1 214 ? 30.922 -14.018 -32.831 1.00 50.19 214 GLY A CA 1
ATOM 1385 C C . GLY A 1 214 ? 29.957 -15.079 -33.362 1.00 50.19 214 GLY A C 1
ATOM 1386 O O . GLY A 1 214 ? 29.508 -15.956 -32.632 1.00 50.19 214 GLY A O 1
ATOM 1387 N N . SER A 1 215 ? 29.606 -14.973 -34.635 1.00 43.31 215 SER A N 1
ATOM 1388 C CA . SER A 1 215 ? 29.136 -16.098 -35.431 1.00 43.31 215 SER A CA 1
ATOM 1389 C C . SER A 1 215 ? 29.545 -15.846 -36.868 1.00 43.31 215 SER A C 1
ATOM 1391 O O . SER A 1 215 ? 29.267 -14.791 -37.439 1.00 43.31 215 SER A O 1
ATOM 1393 N N . ALA A 1 216 ? 30.295 -16.815 -37.379 1.00 46.69 216 ALA A N 1
ATOM 1394 C CA . ALA A 1 216 ? 30.703 -16.938 -38.761 1.00 46.69 216 ALA A CA 1
ATOM 1395 C C . ALA A 1 216 ? 29.453 -17.065 -39.640 1.00 46.69 216 ALA A C 1
ATOM 1397 O O . ALA A 1 216 ? 28.589 -17.891 -39.355 1.00 46.69 216 ALA A O 1
ATOM 1398 N N . GLY A 1 217 ? 29.358 -16.259 -40.694 1.00 44.16 217 GLY A N 1
ATOM 1399 C CA . GLY A 1 217 ? 28.257 -16.326 -41.652 1.00 44.16 217 GLY A CA 1
ATOM 1400 C C . GLY A 1 217 ? 27.560 -14.986 -41.843 1.00 44.16 217 GLY A C 1
ATOM 1401 O O . GLY A 1 217 ? 26.866 -14.488 -40.957 1.00 44.16 217 GLY A O 1
ATOM 1402 N N . GLY A 1 218 ? 27.768 -14.417 -43.029 1.00 61.03 218 GLY A N 1
ATOM 1403 C CA . GLY A 1 218 ? 27.242 -13.131 -43.467 1.00 61.03 218 GLY A CA 1
ATOM 1404 C C . GLY A 1 218 ? 25.769 -12.889 -43.135 1.00 61.03 218 GLY A C 1
ATOM 1405 O O . GLY A 1 218 ? 24.888 -13.598 -43.613 1.00 61.03 218 GLY A O 1
ATOM 1406 N N . THR A 1 219 ? 25.515 -11.868 -42.317 1.00 64.81 219 THR A N 1
ATOM 1407 C CA . THR A 1 219 ? 24.183 -11.332 -42.010 1.00 64.81 219 THR A CA 1
ATOM 1408 C C . THR A 1 219 ? 24.266 -9.818 -41.810 1.00 64.81 219 THR A C 1
ATOM 1410 O O . THR A 1 219 ? 25.246 -9.308 -41.255 1.00 64.81 219 THR A O 1
ATOM 1413 N N . SER A 1 220 ? 23.238 -9.091 -42.261 1.00 73.62 220 SER A N 1
ATOM 1414 C CA . SER A 1 220 ? 23.114 -7.643 -42.061 1.00 73.62 220 SER A CA 1
ATOM 1415 C C . SER A 1 220 ? 22.839 -7.322 -40.582 1.00 73.62 220 SER A C 1
ATOM 1417 O O . SER A 1 220 ? 21.844 -7.782 -40.021 1.00 73.62 220 SER A O 1
ATOM 1419 N N . LYS A 1 221 ? 23.689 -6.517 -39.927 1.00 81.94 221 LYS A N 1
ATOM 1420 C CA . LYS A 1 221 ? 23.557 -6.112 -38.512 1.00 81.94 221 LYS A CA 1
ATOM 1421 C C . LYS A 1 221 ? 23.296 -4.608 -38.398 1.00 81.94 221 LYS A C 1
ATOM 1423 O O . LYS A 1 221 ? 24.135 -3.784 -38.769 1.00 81.94 221 LYS A O 1
ATOM 1428 N N . LYS A 1 222 ? 22.143 -4.244 -37.825 1.00 89.44 222 LYS A N 1
ATOM 1429 C CA . LYS A 1 222 ? 21.757 -2.848 -37.559 1.00 89.44 222 LYS A CA 1
ATOM 1430 C C . LYS A 1 222 ? 22.026 -2.463 -36.105 1.00 89.44 222 LYS A C 1
ATOM 1432 O O . LYS A 1 222 ? 21.739 -3.233 -35.194 1.00 89.44 222 LYS A O 1
ATOM 1437 N N . CYS A 1 223 ? 22.547 -1.260 -35.893 1.00 86.56 223 CYS A N 1
ATOM 1438 C CA . CYS A 1 223 ? 22.822 -0.671 -34.586 1.00 86.56 223 CYS A CA 1
ATOM 1439 C C . CYS A 1 223 ? 22.238 0.752 -34.504 1.00 86.56 223 CYS A C 1
ATOM 1441 O O . CYS A 1 223 ? 22.956 1.736 -34.718 1.00 86.56 223 CYS A O 1
ATOM 1443 N N . PRO A 1 224 ? 20.927 0.887 -34.226 1.00 88.50 224 PRO A N 1
ATOM 1444 C CA . PRO A 1 224 ? 20.272 2.193 -34.190 1.00 88.50 224 PRO A CA 1
ATOM 1445 C C . PRO A 1 224 ? 20.794 3.100 -33.068 1.00 88.50 224 PRO A C 1
ATOM 1447 O O . PRO A 1 224 ? 20.940 4.297 -33.271 1.00 88.50 224 PRO A O 1
ATOM 1450 N N . THR A 1 225 ? 21.134 2.529 -31.909 1.00 83.00 225 THR A N 1
ATOM 1451 C CA . THR A 1 225 ? 21.519 3.272 -30.693 1.00 83.00 225 THR A CA 1
ATOM 1452 C C . THR A 1 225 ? 23.020 3.547 -30.565 1.00 83.00 225 THR A C 1
ATOM 1454 O O . THR A 1 225 ? 23.437 4.180 -29.602 1.00 83.00 225 THR A O 1
ATOM 1457 N N . GLY A 1 226 ? 23.846 3.052 -31.493 1.00 87.12 226 GLY A N 1
ATOM 1458 C CA . GLY A 1 226 ? 25.304 3.189 -31.419 1.00 87.12 226 GLY A CA 1
ATOM 1459 C C . GLY A 1 226 ? 25.984 2.229 -30.433 1.00 87.12 226 GLY A C 1
ATOM 1460 O O . GLY A 1 226 ? 25.344 1.350 -29.850 1.00 87.12 226 GLY A O 1
ATOM 1461 N N . ASN A 1 227 ? 27.300 2.388 -30.264 1.00 86.31 227 ASN A N 1
ATOM 1462 C CA . ASN A 1 227 ? 28.159 1.628 -29.339 1.00 86.31 227 ASN A CA 1
ATOM 1463 C C . ASN A 1 227 ? 28.173 0.100 -29.557 1.00 86.31 227 ASN A C 1
ATOM 1465 O O . ASN A 1 227 ? 28.404 -0.679 -28.630 1.00 86.31 227 ASN A O 1
ATOM 1469 N N . CYS A 1 228 ? 27.918 -0.358 -30.781 1.00 85.12 228 CYS A N 1
ATOM 1470 C CA . CYS A 1 228 ? 27.942 -1.784 -31.101 1.00 85.12 228 CYS A CA 1
ATOM 1471 C C . CYS A 1 228 ? 29.342 -2.271 -31.477 1.00 85.12 228 CYS A C 1
ATOM 1473 O O . CYS A 1 228 ? 30.067 -1.566 -32.172 1.00 85.12 228 CYS A O 1
ATOM 1475 N N . ASN A 1 229 ? 29.676 -3.511 -31.107 1.00 87.88 229 ASN A N 1
ATOM 1476 C CA . ASN A 1 229 ? 30.787 -4.254 -31.700 1.00 87.88 229 ASN A CA 1
ATOM 1477 C C . ASN A 1 229 ? 30.235 -5.243 -32.738 1.00 87.88 229 ASN A C 1
ATOM 1479 O O . ASN A 1 229 ? 29.494 -6.163 -32.391 1.00 87.88 229 ASN A O 1
ATOM 1483 N N . GLN A 1 230 ? 30.548 -5.029 -34.010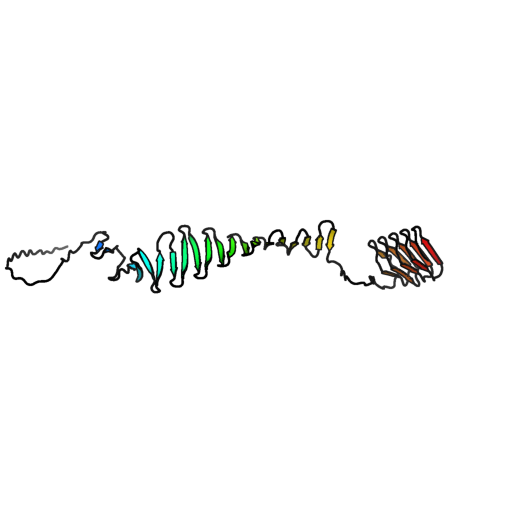 1.00 86.06 230 GLN A N 1
ATOM 1484 C CA . GLN A 1 230 ? 30.069 -5.817 -35.138 1.00 86.06 230 GLN A CA 1
ATOM 1485 C C . GLN A 1 230 ? 31.269 -6.460 -35.824 1.00 86.06 230 GLN A C 1
ATOM 1487 O O . GLN A 1 230 ? 32.110 -5.768 -36.387 1.00 86.06 230 GLN A O 1
ATOM 1492 N N . VAL A 1 231 ? 31.349 -7.789 -35.774 1.00 90.00 231 VAL A N 1
ATOM 1493 C CA . VAL A 1 231 ? 32.437 -8.554 -36.394 1.00 90.00 231 VAL A CA 1
ATOM 1494 C C . VAL A 1 231 ? 31.875 -9.457 -37.488 1.00 90.00 231 VAL A C 1
ATOM 1496 O O . VAL A 1 231 ? 30.873 -10.146 -37.272 1.00 90.00 231 VAL A O 1
ATOM 1499 N N . CYS A 1 232 ? 32.521 -9.437 -38.652 1.00 86.75 232 CYS A N 1
ATOM 1500 C CA . CYS A 1 232 ? 32.282 -10.330 -39.781 1.00 86.75 232 CYS A CA 1
ATOM 1501 C C . CYS A 1 232 ? 33.569 -11.084 -40.115 1.00 86.75 232 CYS A C 1
ATOM 1503 O O . CYS A 1 232 ? 34.606 -10.454 -40.313 1.00 86.75 232 CYS A O 1
ATOM 1505 N N . THR A 1 233 ? 33.512 -12.414 -40.181 1.00 87.38 233 THR A N 1
ATOM 1506 C CA . THR A 1 233 ? 34.683 -13.266 -40.469 1.00 87.38 233 THR A CA 1
ATOM 1507 C C . THR A 1 233 ? 34.552 -14.101 -41.745 1.00 87.38 233 THR A C 1
ATOM 1509 O O . THR A 1 233 ? 35.524 -14.735 -42.151 1.00 87.38 233 THR A O 1
ATOM 1512 N N . SER A 1 234 ? 33.366 -14.138 -42.362 1.00 82.69 234 SER A N 1
ATOM 1513 C CA . SER A 1 234 ? 33.109 -14.833 -43.628 1.00 82.69 234 SER A CA 1
ATOM 1514 C C . SER A 1 234 ? 31.778 -14.396 -44.256 1.00 82.69 234 SER A C 1
ATOM 1516 O O . SER A 1 234 ? 30.869 -13.934 -43.561 1.00 82.69 234 SER A O 1
ATOM 1518 N N . GLY A 1 235 ? 31.636 -14.594 -45.570 1.00 85.12 235 GLY A N 1
ATOM 1519 C CA . GLY A 1 235 ? 30.405 -14.306 -46.319 1.00 85.12 235 GLY A CA 1
ATOM 1520 C C . GLY A 1 235 ? 30.252 -12.833 -46.714 1.00 85.12 235 GLY A C 1
ATOM 1521 O O . GLY A 1 235 ? 31.246 -12.120 -46.821 1.00 85.12 235 GLY A O 1
ATOM 1522 N N . LYS A 1 236 ? 29.011 -12.390 -46.961 1.00 88.12 236 LYS A N 1
ATOM 1523 C CA . LYS A 1 236 ? 28.679 -10.980 -47.225 1.00 88.12 236 LYS A CA 1
ATOM 1524 C C . LYS A 1 236 ? 28.059 -10.337 -45.987 1.00 88.12 236 LYS A C 1
ATOM 1526 O O . LYS A 1 236 ? 27.089 -10.870 -45.452 1.00 88.12 236 LYS A O 1
ATOM 1531 N N . CYS A 1 237 ? 28.590 -9.210 -45.533 1.00 88.19 237 CYS A N 1
ATOM 1532 C CA . CYS A 1 237 ? 28.148 -8.541 -44.313 1.00 88.19 237 CYS A CA 1
ATOM 1533 C C . CYS A 1 237 ? 27.772 -7.088 -44.572 1.00 88.19 237 CYS A C 1
ATOM 1535 O O . CYS A 1 237 ? 28.528 -6.338 -45.178 1.00 88.19 237 CYS A O 1
ATOM 1537 N N . GLU A 1 238 ? 26.633 -6.679 -44.027 1.00 91.75 238 GLU A N 1
ATOM 1538 C CA . GLU A 1 238 ? 26.171 -5.297 -44.089 1.00 91.75 238 GLU A CA 1
ATOM 1539 C C . GLU A 1 238 ? 26.001 -4.754 -42.669 1.00 91.75 238 GLU A C 1
ATOM 1541 O O . GLU A 1 238 ? 25.200 -5.252 -41.877 1.00 91.75 238 GLU A O 1
ATOM 1546 N N . PHE A 1 239 ? 26.764 -3.731 -42.317 1.00 91.19 239 PHE A N 1
ATOM 1547 C CA . PHE A 1 239 ? 26.809 -3.156 -40.980 1.00 91.19 239 PHE A CA 1
ATOM 1548 C C . PHE A 1 239 ? 26.308 -1.720 -41.013 1.00 91.19 239 PHE A C 1
ATOM 1550 O O . PHE A 1 239 ? 26.886 -0.874 -41.685 1.00 91.19 239 PHE A O 1
ATOM 1557 N N . THR A 1 240 ? 25.258 -1.415 -40.251 1.00 93.12 240 THR A N 1
ATOM 1558 C CA . THR A 1 240 ? 24.733 -0.045 -40.129 1.00 93.12 240 THR A CA 1
ATOM 1559 C C . THR A 1 240 ? 24.777 0.421 -38.679 1.00 93.12 240 THR A C 1
ATOM 1561 O O . THR A 1 240 ? 24.280 -0.260 -37.783 1.00 93.12 240 THR A O 1
ATOM 1564 N N . CYS A 1 241 ? 25.374 1.588 -38.439 1.00 92.88 241 CYS A N 1
ATOM 1565 C CA . CYS A 1 241 ? 25.497 2.212 -37.124 1.00 92.88 241 CYS A CA 1
ATOM 1566 C C . CYS A 1 241 ? 24.945 3.640 -37.156 1.00 92.88 241 CYS A C 1
ATOM 1568 O O . CYS A 1 241 ? 25.624 4.573 -37.595 1.00 92.88 241 CYS A O 1
ATOM 1570 N N . ALA A 1 242 ? 23.705 3.806 -36.690 1.00 92.19 242 ALA A N 1
ATOM 1571 C CA . ALA A 1 242 ? 23.041 5.105 -36.704 1.00 92.19 242 ALA A CA 1
ATOM 1572 C C . ALA A 1 242 ? 23.405 5.966 -35.489 1.00 92.19 242 ALA A C 1
ATOM 1574 O O . ALA A 1 242 ? 23.605 7.163 -35.649 1.00 92.19 242 ALA A O 1
ATOM 1575 N N . GLY A 1 243 ? 23.556 5.362 -34.305 1.00 85.00 243 GLY A N 1
ATOM 1576 C CA . GLY A 1 243 ? 23.841 6.092 -33.061 1.00 85.00 243 GLY A CA 1
ATOM 1577 C C . GLY A 1 243 ? 25.321 6.385 -32.784 1.00 85.00 243 GLY A C 1
ATOM 1578 O O . GLY A 1 243 ? 25.631 6.943 -31.740 1.00 85.00 243 GLY A O 1
ATOM 1579 N N . GLY A 1 244 ? 26.233 6.016 -33.692 1.00 90.12 244 GLY A N 1
ATOM 1580 C CA . GLY A 1 244 ? 27.662 6.350 -33.595 1.00 90.12 244 GLY A CA 1
ATOM 1581 C C . GLY A 1 244 ? 28.479 5.460 -32.648 1.00 90.12 244 GLY A C 1
ATOM 1582 O O . GLY A 1 244 ? 27.966 4.510 -32.054 1.00 90.12 244 GLY A O 1
ATOM 1583 N N . SER A 1 245 ? 29.784 5.725 -32.557 1.00 92.00 245 SER A N 1
ATOM 1584 C CA . SER A 1 245 ? 30.749 5.031 -31.678 1.00 92.00 245 SER A CA 1
ATOM 1585 C C . SER A 1 245 ? 30.776 3.500 -31.805 1.00 92.00 245 SER A C 1
ATOM 1587 O O . SER A 1 245 ? 31.094 2.784 -30.856 1.00 92.00 245 SER A O 1
ATOM 1589 N N . CYS A 1 246 ? 30.433 2.959 -32.975 1.00 89.62 246 CYS A N 1
ATOM 1590 C CA . CYS A 1 246 ? 30.497 1.518 -33.210 1.00 89.62 246 CYS A CA 1
ATOM 1591 C C . CYS A 1 246 ? 31.919 1.055 -33.544 1.00 89.62 246 CYS A C 1
ATOM 1593 O O . CYS A 1 246 ? 32.657 1.750 -34.237 1.00 89.62 246 CYS A O 1
ATOM 1595 N N . ASN A 1 247 ? 32.269 -0.158 -33.119 1.00 92.75 247 ASN A N 1
ATOM 1596 C CA . ASN A 1 247 ? 33.434 -0.900 -33.589 1.00 92.75 247 ASN A CA 1
ATOM 1597 C C . ASN A 1 247 ? 32.977 -1.942 -34.618 1.00 92.75 247 ASN A C 1
ATOM 1599 O O . ASN A 1 247 ? 32.188 -2.824 -34.298 1.00 92.75 247 ASN A O 1
ATOM 1603 N N . GLN A 1 248 ? 33.414 -1.812 -35.863 1.00 90.00 248 GLN A N 1
ATOM 1604 C CA . GLN A 1 248 ? 32.954 -2.602 -36.999 1.00 90.00 248 GLN A CA 1
ATOM 1605 C C . GLN A 1 248 ? 34.177 -3.234 -37.670 1.00 90.00 248 GL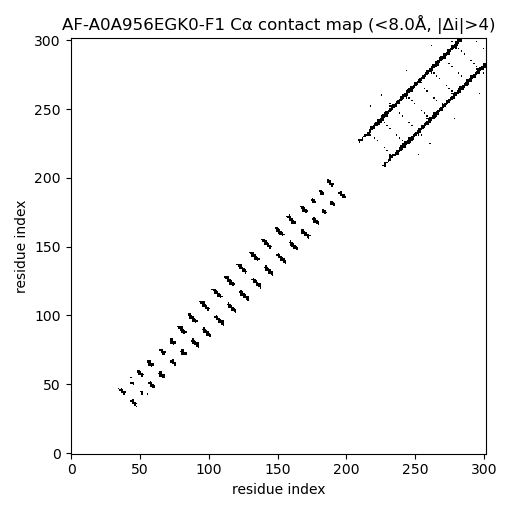N A C 1
ATOM 1607 O O . GLN A 1 248 ? 34.951 -2.543 -38.327 1.00 90.00 248 GLN A O 1
ATOM 1612 N N . THR A 1 249 ? 34.367 -4.539 -37.483 1.00 91.69 249 THR A N 1
ATOM 1613 C CA . THR A 1 249 ? 35.519 -5.295 -37.993 1.00 91.69 249 THR A CA 1
ATOM 1614 C C . THR A 1 249 ? 35.084 -6.312 -39.042 1.00 91.69 249 THR A C 1
ATOM 1616 O O . THR A 1 249 ? 34.156 -7.090 -38.819 1.00 91.69 249 THR A O 1
ATOM 1619 N N . CYS A 1 250 ? 35.778 -6.345 -40.174 1.00 88.94 250 CYS A N 1
ATOM 1620 C CA . CYS A 1 250 ? 35.516 -7.279 -41.261 1.00 88.94 250 CYS A CA 1
ATOM 1621 C C . CYS A 1 250 ? 36.790 -7.988 -41.740 1.00 88.94 250 CYS A C 1
ATOM 1623 O O . CYS A 1 250 ? 37.723 -7.342 -42.210 1.00 88.94 250 CYS A O 1
ATOM 1625 N N . THR A 1 251 ? 36.796 -9.318 -41.691 1.00 89.06 251 THR A N 1
ATOM 1626 C CA . THR A 1 251 ? 37.937 -10.173 -42.044 1.00 89.06 251 THR A CA 1
ATOM 1627 C C . THR A 1 251 ? 37.489 -11.242 -43.035 1.00 89.06 251 THR A C 1
ATOM 1629 O O . THR A 1 251 ? 36.473 -11.885 -42.798 1.00 89.06 251 THR A O 1
ATOM 1632 N N . ASN A 1 252 ? 38.244 -11.463 -44.121 1.00 82.56 252 ASN A N 1
ATOM 1633 C CA . ASN A 1 252 ? 38.008 -12.541 -45.106 1.00 82.56 252 ASN A CA 1
ATOM 1634 C C . ASN A 1 252 ? 36.559 -12.642 -45.648 1.00 82.56 252 ASN A C 1
ATOM 1636 O O . ASN A 1 252 ? 36.065 -13.732 -45.936 1.00 82.56 252 ASN A O 1
ATOM 1640 N N . ALA A 1 253 ? 35.877 -11.506 -45.778 1.00 83.56 253 ALA A N 1
ATOM 1641 C CA . ALA A 1 253 ? 34.477 -11.390 -46.182 1.00 83.56 253 ALA A CA 1
ATOM 1642 C C . ALA A 1 253 ? 34.298 -10.283 -47.239 1.00 83.56 253 ALA A C 1
ATOM 1644 O O . ALA A 1 253 ? 35.254 -9.603 -47.596 1.00 83.56 253 ALA A O 1
ATOM 1645 N N . GLU A 1 254 ? 33.090 -10.097 -47.756 1.00 89.25 254 GLU A N 1
ATOM 1646 C CA . GLU A 1 254 ? 32.711 -8.910 -48.530 1.00 89.25 254 GLU A CA 1
ATOM 1647 C C . GLU A 1 254 ? 31.841 -8.031 -47.632 1.00 89.25 254 GLU A C 1
ATOM 1649 O O . GLU A 1 254 ? 30.841 -8.511 -47.096 1.00 89.25 254 GLU A O 1
ATOM 1654 N N . CYS A 1 255 ? 32.236 -6.779 -47.399 1.00 89.44 255 CYS A N 1
ATOM 1655 C CA . CYS A 1 255 ? 31.607 -5.965 -46.358 1.00 89.44 255 CYS A CA 1
ATOM 1656 C C . CYS A 1 255 ? 31.178 -4.583 -46.825 1.00 89.44 255 CYS A C 1
ATOM 1658 O O . CYS A 1 255 ? 31.999 -3.822 -47.325 1.00 89.44 255 CYS A O 1
ATOM 1660 N N . ASP A 1 256 ? 29.940 -4.220 -46.509 1.00 92.81 256 ASP A N 1
ATOM 1661 C CA . ASP A 1 256 ? 29.433 -2.856 -46.593 1.00 92.81 256 ASP A CA 1
ATOM 1662 C C . ASP A 1 256 ? 29.188 -2.320 -45.180 1.00 92.81 256 ASP A C 1
ATOM 1664 O O . ASP A 1 256 ? 28.305 -2.773 -44.453 1.00 92.81 256 ASP A O 1
ATOM 1668 N N . ILE A 1 257 ? 30.009 -1.362 -44.758 1.00 92.44 257 ILE A N 1
ATOM 1669 C CA . ILE A 1 257 ? 30.015 -0.801 -43.409 1.00 92.44 257 ILE A CA 1
ATOM 1670 C C . ILE A 1 257 ? 29.620 0.675 -43.481 1.00 92.44 257 ILE A C 1
ATOM 1672 O O . ILE A 1 257 ? 30.298 1.481 -44.113 1.00 92.44 257 ILE A O 1
ATOM 1676 N N . SER A 1 258 ? 28.539 1.048 -42.800 1.00 94.50 258 SER A N 1
ATOM 1677 C CA . SER A 1 258 ? 27.994 2.405 -42.768 1.00 94.50 258 SER A CA 1
ATOM 1678 C C . SER A 1 258 ? 27.833 2.917 -41.336 1.00 94.50 258 SER A C 1
ATOM 1680 O O . SER A 1 258 ? 27.232 2.259 -40.481 1.00 94.50 258 SER A O 1
ATOM 1682 N N . CYS A 1 259 ? 28.363 4.112 -41.076 1.00 94.38 259 CYS A N 1
ATOM 1683 C CA . CYS A 1 259 ? 28.251 4.825 -39.809 1.00 94.38 259 CYS A CA 1
ATOM 1684 C C . CYS A 1 259 ? 27.751 6.254 -40.043 1.00 94.38 259 CYS A C 1
ATOM 1686 O O . CYS A 1 259 ? 28.486 7.115 -40.533 1.00 94.38 259 CYS A O 1
ATOM 1688 N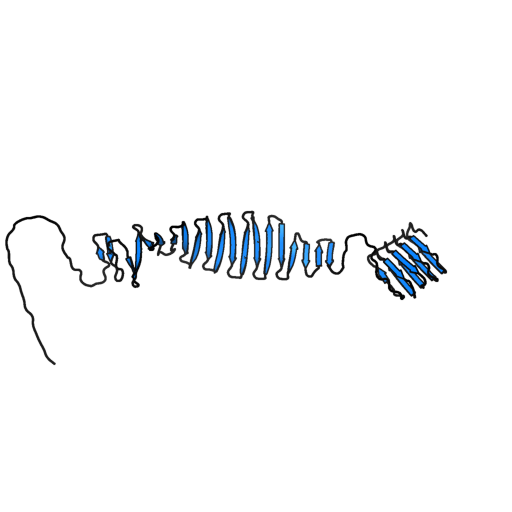 N . SER A 1 260 ? 26.501 6.518 -39.665 1.00 93.81 260 SER A N 1
ATOM 1689 C CA . SER A 1 260 ? 25.913 7.856 -39.775 1.00 93.81 260 SER A CA 1
ATOM 1690 C C . SER A 1 260 ? 25.999 8.668 -38.488 1.00 93.81 260 SER A C 1
ATOM 1692 O O . SER A 1 260 ? 25.987 9.889 -38.564 1.00 93.81 260 SER A O 1
ATOM 1694 N N . GLY A 1 261 ? 26.138 8.024 -37.325 1.00 87.69 261 GLY A N 1
ATOM 1695 C CA . GLY A 1 261 ? 26.234 8.723 -36.033 1.00 87.69 261 GLY A CA 1
ATOM 1696 C C . GLY A 1 261 ? 27.622 9.268 -35.681 1.00 87.69 261 GLY A C 1
ATOM 1697 O O . GLY A 1 261 ? 27.758 9.982 -34.696 1.00 87.69 261 GLY A O 1
ATOM 1698 N N . GLY A 1 262 ? 28.650 8.943 -36.474 1.00 90.31 262 GLY A N 1
ATOM 1699 C CA . GLY A 1 262 ? 30.026 9.405 -36.267 1.00 90.31 262 GLY A CA 1
ATOM 1700 C C . GLY A 1 262 ? 30.801 8.638 -35.187 1.00 90.31 262 GLY A C 1
ATOM 1701 O O . GLY A 1 262 ? 30.267 7.750 -34.523 1.00 90.31 262 GLY A O 1
ATOM 1702 N N . GLY A 1 263 ? 32.099 8.923 -35.052 1.00 90.81 263 GLY A N 1
ATOM 1703 C CA . GLY A 1 263 ? 32.971 8.343 -34.017 1.00 90.81 263 GLY A CA 1
ATOM 1704 C C . GLY A 1 263 ? 33.239 6.837 -34.145 1.00 90.81 263 GLY A C 1
ATOM 1705 O O . GLY A 1 263 ? 33.697 6.211 -33.193 1.00 90.81 263 GLY A O 1
ATOM 1706 N N . CYS A 1 264 ? 32.921 6.224 -35.287 1.00 91.94 264 CYS A N 1
ATOM 1707 C CA . CYS A 1 264 ? 33.035 4.777 -35.461 1.00 91.94 264 CYS A CA 1
ATOM 1708 C C . CYS A 1 264 ? 34.466 4.320 -35.772 1.00 91.94 264 CYS A C 1
ATOM 1710 O O . CYS A 1 264 ? 35.180 4.955 -36.546 1.00 91.94 264 CYS A O 1
ATOM 1712 N N . GLN A 1 265 ? 34.836 3.151 -35.251 1.00 93.62 265 GLN A N 1
ATOM 1713 C CA . GLN A 1 265 ? 36.041 2.411 -35.619 1.00 93.62 265 GLN A CA 1
ATOM 1714 C C . GLN A 1 265 ? 35.668 1.378 -36.682 1.00 93.62 265 GLN A C 1
ATOM 1716 O O . GLN A 1 265 ? 34.991 0.400 -36.382 1.00 93.62 265 GLN A O 1
ATOM 1721 N N . GLN A 1 266 ? 36.078 1.595 -37.924 1.00 92.56 266 GLN A N 1
ATOM 1722 C CA . GLN A 1 266 ? 35.779 0.725 -39.058 1.00 92.56 266 GLN A CA 1
ATOM 1723 C C . GLN A 1 266 ? 37.084 0.089 -39.540 1.00 92.56 266 GLN A C 1
ATOM 1725 O O . GLN A 1 266 ? 37.959 0.788 -40.040 1.00 92.56 266 GLN A O 1
ATOM 1730 N N . ALA A 1 267 ? 37.236 -1.223 -39.373 1.00 92.44 267 ALA A N 1
ATOM 1731 C CA . ALA A 1 267 ? 38.447 -1.957 -39.723 1.00 92.44 267 ALA A CA 1
ATOM 1732 C C . ALA A 1 267 ? 38.137 -3.101 -40.691 1.00 92.44 267 ALA A C 1
ATOM 1734 O O . ALA A 1 267 ? 37.223 -3.892 -40.454 1.00 92.44 267 ALA A O 1
ATOM 1735 N N . SER A 1 268 ? 38.911 -3.221 -41.770 1.00 90.31 268 SER A N 1
ATOM 1736 C CA . SER A 1 268 ? 38.735 -4.315 -42.722 1.00 90.31 268 SER A CA 1
ATOM 1737 C C . SER A 1 268 ? 40.045 -4.895 -43.266 1.00 90.31 268 SER A C 1
ATOM 1739 O O . SER A 1 268 ? 40.914 -4.173 -43.749 1.00 90.31 268 SER A O 1
ATOM 1741 N N . THR A 1 269 ? 40.166 -6.222 -43.222 1.00 88.62 269 THR A N 1
ATOM 1742 C CA . THR A 1 269 ? 41.213 -7.030 -43.883 1.00 88.62 269 THR A CA 1
ATOM 1743 C C . THR A 1 269 ? 40.627 -7.883 -45.017 1.00 88.62 269 THR A C 1
ATOM 1745 O O . THR A 1 269 ? 41.267 -8.799 -45.526 1.00 88.62 269 THR A O 1
ATOM 1748 N N . ALA A 1 270 ? 39.380 -7.613 -45.399 1.00 81.62 270 ALA A N 1
ATOM 1749 C CA . ALA A 1 270 ? 38.617 -8.377 -46.374 1.00 81.62 270 ALA A CA 1
ATOM 1750 C C . ALA A 1 270 ? 39.095 -8.163 -47.821 1.00 81.62 270 ALA A C 1
ATOM 1752 O O . ALA A 1 270 ? 39.732 -7.161 -48.145 1.00 81.62 270 ALA A O 1
ATOM 1753 N N . SER A 1 271 ? 38.763 -9.094 -48.719 1.00 79.50 271 SER A N 1
ATOM 1754 C CA . SER A 1 271 ? 39.129 -8.965 -50.136 1.00 79.50 271 SER A CA 1
ATOM 1755 C C . SER A 1 271 ? 38.411 -7.792 -50.807 1.00 79.50 271 SER A C 1
ATOM 1757 O O . SER A 1 271 ? 39.009 -7.150 -51.667 1.00 79.50 271 SER A O 1
ATOM 1759 N N . THR A 1 272 ? 37.174 -7.488 -50.385 1.00 88.19 272 THR A N 1
ATOM 1760 C CA . THR A 1 272 ? 36.389 -6.335 -50.853 1.00 88.19 272 THR A CA 1
ATOM 1761 C C . THR A 1 272 ? 35.635 -5.684 -49.690 1.00 88.19 272 THR A C 1
ATOM 1763 O O . THR A 1 272 ? 34.918 -6.373 -48.962 1.00 88.19 272 THR A O 1
ATOM 1766 N N . ALA A 1 273 ? 35.777 -4.370 -49.500 1.00 91.38 273 ALA A N 1
ATOM 1767 C CA . ALA A 1 273 ? 35.082 -3.650 -48.431 1.00 91.38 273 ALA A CA 1
ATOM 1768 C C . ALA A 1 273 ? 34.716 -2.203 -48.798 1.00 91.38 273 ALA A C 1
ATOM 1770 O O . ALA A 1 273 ? 35.538 -1.461 -49.333 1.00 91.38 273 ALA A O 1
ATOM 1771 N N . THR A 1 274 ? 33.514 -1.772 -48.423 1.00 93.69 274 THR A N 1
ATOM 1772 C CA . THR A 1 274 ? 33.059 -0.378 -48.474 1.00 93.69 274 THR A CA 1
ATOM 1773 C C . THR A 1 274 ? 32.912 0.157 -47.053 1.00 93.69 274 THR A C 1
ATOM 1775 O O . THR A 1 274 ? 32.137 -0.375 -46.265 1.00 93.69 274 THR A O 1
ATOM 1778 N N . LEU A 1 275 ? 33.626 1.230 -46.715 1.00 93.00 275 LEU A N 1
ATOM 1779 C CA . LEU A 1 275 ? 33.563 1.911 -45.422 1.00 93.00 275 LEU A CA 1
ATOM 1780 C C . LEU A 1 275 ? 32.998 3.319 -45.624 1.00 93.00 275 LEU A C 1
ATOM 1782 O O . LEU A 1 275 ? 33.650 4.173 -46.222 1.00 93.00 275 LEU A O 1
ATOM 1786 N N . THR A 1 276 ? 31.798 3.578 -45.114 1.00 95.00 276 THR A N 1
ATOM 1787 C CA . THR A 1 276 ? 31.124 4.878 -45.201 1.00 95.00 276 THR A CA 1
ATOM 1788 C C . THR A 1 276 ? 30.966 5.485 -43.813 1.00 95.00 276 THR A C 1
ATOM 1790 O O . THR A 1 276 ? 30.439 4.847 -42.899 1.00 95.00 276 THR A O 1
ATOM 1793 N N . CYS A 1 277 ? 31.390 6.739 -43.665 1.00 94.38 277 CYS A N 1
ATOM 1794 C CA . CYS A 1 277 ? 31.181 7.545 -42.471 1.00 94.38 277 CYS A CA 1
ATOM 1795 C C . CYS A 1 277 ? 30.609 8.918 -42.839 1.00 94.38 277 CYS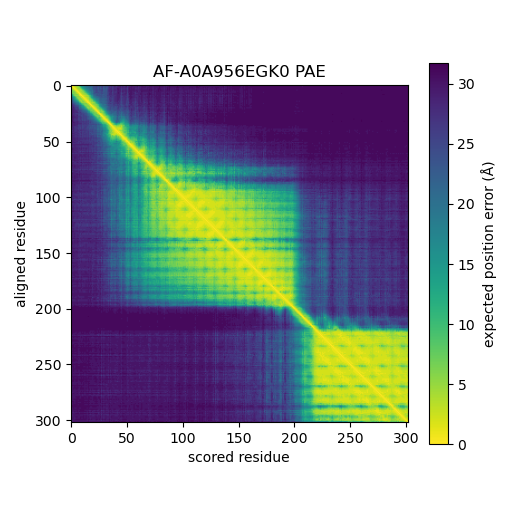 A C 1
ATOM 1797 O O . CYS A 1 277 ? 31.313 9.781 -43.363 1.00 94.38 277 CYS A O 1
ATOM 1799 N N . SER A 1 278 ? 29.332 9.148 -42.547 1.00 92.94 278 SER A N 1
ATOM 1800 C CA . SER A 1 278 ? 28.704 10.457 -42.764 1.00 92.94 278 SER A CA 1
ATOM 1801 C C . SER A 1 278 ? 28.685 11.331 -41.508 1.00 92.94 278 SER A C 1
ATOM 1803 O O . SER A 1 278 ? 28.704 12.548 -41.639 1.00 92.94 278 SER A O 1
ATOM 1805 N N . GLY A 1 279 ? 28.730 10.742 -40.307 1.00 87.25 279 GLY A N 1
ATOM 1806 C CA . GLY A 1 279 ? 28.672 11.493 -39.042 1.00 87.25 279 GLY A CA 1
ATOM 1807 C C . GLY A 1 279 ? 29.981 12.159 -38.591 1.00 87.25 279 GLY A C 1
ATOM 1808 O O . GLY A 1 279 ? 29.965 12.951 -37.657 1.00 87.25 279 GLY A O 1
ATOM 1809 N N . GLY A 1 280 ? 31.112 11.864 -39.243 1.00 88.75 280 GLY A N 1
ATOM 1810 C CA . GLY A 1 280 ? 32.431 12.420 -38.898 1.00 88.75 280 GLY A CA 1
ATOM 1811 C C . GLY A 1 280 ? 33.133 11.699 -37.742 1.00 88.75 280 GLY A C 1
ATOM 1812 O O . GLY A 1 280 ? 32.567 10.818 -37.101 1.00 88.75 280 GLY A O 1
ATOM 1813 N N . GLY A 1 281 ? 34.408 12.015 -37.503 1.00 89.44 281 GLY A N 1
ATOM 1814 C CA . GLY A 1 281 ? 35.203 11.455 -36.399 1.00 89.44 281 GLY A CA 1
ATOM 1815 C C . GLY A 1 281 ? 35.487 9.949 -36.482 1.00 89.44 281 GLY A C 1
ATOM 1816 O O . GLY A 1 281 ? 35.909 9.356 -35.491 1.00 89.44 281 GLY A O 1
ATOM 1817 N N . CYS A 1 282 ? 35.224 9.304 -37.621 1.00 91.94 282 CYS A N 1
ATOM 1818 C CA . CYS A 1 282 ? 35.447 7.869 -37.776 1.00 91.94 282 CYS A CA 1
ATOM 1819 C C . CYS A 1 282 ? 36.916 7.547 -38.053 1.00 91.94 282 CYS A C 1
ATOM 1821 O O . CYS A 1 282 ? 37.589 8.278 -38.782 1.00 91.94 282 CYS A O 1
ATOM 1823 N N . ARG A 1 283 ? 37.391 6.400 -37.563 1.00 93.12 283 ARG A N 1
ATOM 1824 C CA . ARG A 1 283 ? 38.679 5.835 -37.977 1.00 93.12 283 ARG A CA 1
ATOM 1825 C C . ARG A 1 283 ? 38.441 4.671 -38.919 1.00 93.12 283 ARG A C 1
ATOM 1827 O O . ARG A 1 283 ? 37.840 3.674 -38.528 1.00 93.12 283 ARG A O 1
ATOM 1834 N N . GLN A 1 284 ? 38.901 4.804 -40.154 1.00 92.56 284 GLN A N 1
ATOM 1835 C CA . GLN A 1 284 ? 38.687 3.831 -41.217 1.00 92.56 284 GLN A CA 1
ATOM 1836 C C . GLN A 1 284 ? 40.006 3.142 -41.564 1.00 92.56 284 GLN A C 1
ATOM 1838 O O . GLN A 1 284 ? 40.761 3.637 -42.392 1.00 92.56 284 GLN A O 1
ATOM 1843 N N . ALA A 1 285 ? 40.284 1.984 -40.973 1.00 91.75 285 ALA A N 1
ATOM 1844 C CA . ALA A 1 285 ? 41.457 1.174 -41.285 1.00 91.75 285 ALA A CA 1
ATOM 1845 C C . ALA A 1 285 ? 41.120 0.119 -42.343 1.00 91.75 285 ALA A C 1
ATOM 1847 O O . ALA A 1 285 ? 40.113 -0.583 -42.244 1.00 91.75 285 ALA A O 1
ATOM 1848 N N . CYS A 1 286 ? 41.975 -0.019 -43.356 1.00 87.44 286 CYS A N 1
ATOM 1849 C CA . CYS A 1 286 ? 41.785 -1.046 -44.370 1.00 87.44 286 CYS A CA 1
ATOM 1850 C C . CYS A 1 286 ? 43.116 -1.577 -44.886 1.00 87.44 286 CYS A C 1
ATOM 1852 O O . CYS A 1 286 ? 43.929 -0.799 -45.379 1.00 87.44 286 CYS A O 1
ATOM 1854 N N . THR A 1 287 ? 43.327 -2.881 -44.745 1.00 84.12 287 THR A N 1
ATOM 1855 C CA . THR A 1 287 ? 44.572 -3.577 -45.114 1.00 84.12 287 THR A CA 1
ATOM 1856 C C . THR A 1 287 ? 44.339 -4.751 -46.067 1.00 84.12 287 THR A C 1
ATOM 1858 O O . THR A 1 287 ? 45.296 -5.396 -46.484 1.00 84.12 287 THR A O 1
ATOM 1861 N N . GLY A 1 288 ? 43.077 -5.031 -46.404 1.00 71.50 288 GLY A N 1
ATOM 1862 C CA . GLY A 1 288 ? 42.689 -6.014 -47.411 1.00 71.50 288 GLY A CA 1
ATOM 1863 C C . GLY A 1 288 ? 42.812 -5.492 -48.849 1.00 71.50 288 GLY A C 1
ATOM 1864 O O . GLY A 1 288 ? 43.454 -4.475 -49.094 1.00 71.50 288 GLY A O 1
ATOM 1865 N N . GLY A 1 289 ? 42.199 -6.197 -49.803 1.00 73.81 289 GLY A N 1
ATOM 1866 C CA . GLY A 1 289 ? 42.323 -5.922 -51.241 1.00 73.81 289 GLY A CA 1
ATOM 1867 C C . GLY A 1 289 ? 41.605 -4.643 -51.697 1.00 73.81 289 GLY A C 1
ATOM 1868 O O . GLY A 1 289 ? 42.110 -3.530 -51.567 1.00 73.81 289 GLY A O 1
ATOM 1869 N N . SER A 1 290 ? 40.419 -4.787 -52.286 1.00 83.12 290 SER A N 1
ATOM 1870 C CA . SER A 1 290 ? 39.650 -3.678 -52.859 1.00 83.12 290 SER A CA 1
ATOM 1871 C C . SER A 1 290 ? 38.820 -2.967 -51.794 1.00 83.12 290 SER A C 1
ATOM 1873 O O . SER A 1 290 ? 37.706 -3.379 -51.476 1.00 83.12 290 SER A O 1
ATOM 1875 N N . CYS A 1 291 ? 39.357 -1.877 -51.250 1.00 86.00 291 CYS A N 1
ATOM 1876 C CA . CYS A 1 291 ? 38.710 -1.130 -50.179 1.00 86.00 291 CYS A CA 1
ATOM 1877 C C . CYS A 1 291 ? 38.322 0.292 -50.580 1.00 86.00 291 CYS A C 1
ATOM 1879 O O . CYS A 1 291 ? 39.177 1.102 -50.941 1.00 86.00 291 CYS A O 1
ATOM 1881 N N . LYS A 1 292 ? 37.036 0.625 -50.459 1.00 91.38 292 LYS A N 1
ATOM 1882 C CA . LYS A 1 292 ? 36.505 1.964 -50.712 1.00 91.38 292 LYS A CA 1
ATOM 1883 C C . LYS A 1 292 ? 36.186 2.659 -49.394 1.00 91.38 292 LYS A C 1
ATOM 1885 O O . LYS A 1 292 ? 35.238 2.287 -48.713 1.00 91.38 292 LYS A O 1
ATOM 1890 N N . LYS A 1 293 ? 36.947 3.703 -49.065 1.00 90.81 293 LYS A N 1
ATOM 1891 C CA . LYS A 1 293 ? 36.680 4.585 -47.921 1.00 90.81 293 LYS A CA 1
ATOM 1892 C C . LYS A 1 293 ? 35.917 5.819 -48.393 1.00 90.81 293 LYS A C 1
ATOM 1894 O O . LYS A 1 293 ? 36.261 6.430 -49.402 1.00 90.81 293 LYS A O 1
ATOM 1899 N N . THR A 1 294 ? 34.863 6.191 -47.689 1.00 92.88 294 THR A N 1
ATOM 1900 C CA . THR A 1 294 ? 34.130 7.437 -47.900 1.00 92.88 294 THR A CA 1
ATOM 1901 C C . THR A 1 294 ? 33.877 8.065 -46.546 1.00 92.88 294 THR A C 1
ATOM 1903 O O . THR A 1 294 ? 33.300 7.437 -45.658 1.00 92.88 294 THR A O 1
ATOM 1906 N N . CYS A 1 295 ? 34.303 9.315 -46.401 1.00 90.06 295 CYS A N 1
ATOM 1907 C CA . CYS A 1 295 ? 33.976 10.116 -45.243 1.00 90.06 295 CYS A CA 1
ATOM 1908 C C . CYS A 1 295 ? 33.461 11.482 -45.688 1.00 90.06 295 CYS A C 1
ATOM 1910 O O . CYS A 1 295 ? 34.144 12.207 -46.408 1.00 90.06 295 CYS A O 1
ATOM 1912 N N . SER A 1 296 ? 32.238 11.797 -45.273 1.00 89.56 296 SER A N 1
ATOM 1913 C CA . SER A 1 296 ? 31.582 13.076 -45.562 1.00 89.56 296 SER A CA 1
ATOM 1914 C C . SER A 1 296 ? 31.487 13.974 -44.327 1.00 89.56 296 SER A C 1
ATOM 1916 O O . SER A 1 296 ? 31.319 15.179 -44.476 1.00 89.56 296 SER A O 1
ATOM 1918 N N . GLY A 1 297 ? 31.612 13.413 -43.119 1.00 75.88 297 GLY A N 1
ATOM 1919 C CA . GLY A 1 297 ? 31.705 14.200 -41.887 1.00 75.88 297 GLY A CA 1
ATOM 1920 C C . GLY A 1 297 ? 33.144 14.640 -41.588 1.00 75.88 297 GLY A C 1
ATOM 1921 O O . GLY A 1 297 ? 34.101 14.009 -42.022 1.00 75.88 297 GLY A O 1
ATOM 1922 N N . GLY A 1 298 ? 33.335 15.730 -40.845 1.00 79.62 298 GLY A N 1
ATOM 1923 C CA . GLY A 1 298 ? 34.681 16.205 -40.488 1.00 79.62 298 GLY A CA 1
ATOM 1924 C C . GLY A 1 298 ? 35.444 15.240 -39.565 1.00 79.62 298 GLY A C 1
ATOM 1925 O O . GLY A 1 298 ? 34.839 14.468 -38.825 1.00 79.62 298 GLY A O 1
ATOM 1926 N N . GLY A 1 299 ? 36.781 15.294 -39.573 1.00 83.06 299 GLY A N 1
ATOM 1927 C CA . GLY A 1 299 ? 37.622 14.634 -38.558 1.00 83.06 299 GLY A CA 1
ATOM 1928 C C . GLY A 1 299 ? 37.814 13.120 -38.706 1.00 83.06 299 GLY A C 1
ATOM 1929 O O . GLY A 1 299 ? 38.181 12.464 -37.734 1.00 83.06 299 GLY A O 1
ATOM 1930 N N . CYS A 1 300 ? 37.564 12.549 -39.886 1.00 83.50 300 CYS A N 1
ATOM 1931 C CA . CYS A 1 300 ? 37.906 11.151 -40.142 1.00 83.50 300 CYS A CA 1
ATOM 1932 C C . CYS A 1 300 ? 39.416 10.937 -40.261 1.00 83.50 300 CYS A C 1
ATOM 1934 O O . CYS A 1 300 ? 40.124 11.753 -40.854 1.00 83.50 300 CYS A O 1
ATOM 1936 N N . THR A 1 301 ? 39.894 9.801 -39.762 1.00 84.00 301 THR A N 1
ATOM 1937 C CA . THR A 1 301 ? 41.279 9.348 -39.942 1.00 84.00 301 THR A CA 1
ATOM 1938 C C . THR A 1 301 ? 41.306 7.972 -40.599 1.00 84.00 301 THR A C 1
ATOM 1940 O O . THR A 1 301 ? 40.332 7.220 -40.522 1.00 84.00 301 THR A O 1
ATOM 1943 N N . GLY A 1 302 ? 42.386 7.666 -41.318 1.00 77.25 302 GLY A N 1
ATOM 1944 C CA . GLY A 1 302 ? 42.471 6.503 -42.202 1.00 77.25 302 GLY A CA 1
ATOM 1945 C C . GLY A 1 302 ? 43.752 5.710 -42.062 1.00 77.25 302 GLY A C 1
ATOM 1946 O O . GLY A 1 302 ? 44.726 6.272 -41.518 1.00 77.25 302 GLY A O 1
#

Mean predicted aligned error: 21.23 Å

Nearest PDB structures (foldseek):
  4bxp-assembly1_A  TM=6.654E-01  e=3.149E-06  Danio rerio
  4bxq-assembly1_A  TM=6.654E-01  e=1.179E-05  Danio rerio
  4by2-assembly1_A  TM=5.613E-01  e=3.096E-05  Drosophila melanogaster
  7sqc-assembly1_9F  TM=5.304E-01  e=5.320E-04  Chlamydomonas reinhardtii
  7sqc-assembly1_9E  TM=5.333E-01  e=2.096E-03  Chlamydomonas reinhardtii

pLDDT: mean 72.69, std 22.31, range [26.39, 95.69]